Protein AF-A0A438M5L3-F1 (afdb_monomer)

Sequence (232 aa):
MSASVAAGALTRGPAGSRESVAVGAKDDVRISEYGGPDDYVGSGLSHWDGRSWKQVPTSSPYGDHDWVSRVAATGGGEVWAVIHSQGVATVTRRDGSGWATTPLPPAPGSSRARLPSFARRRLYGMAARAHDDAWLVTQGGSVRSGSCEVPDRGMVARWDGTAWTWLDLPLTESWLPAVRADRVGGVWIAANASRGQSYVLNLRDIFPVPGTTRLWALARRVDGTLLIYELA

pLDDT: mean 73.32, std 16.55, range [27.16, 94.0]

Radius of gyration: 18.97 Å; Cα contacts (8 Å, |Δi|>4): 576; chains: 1; bounding box: 50×61×46 Å

Nearest PDB structures (foldseek):
  7e7v-assembly2_B  TM=4.401E-01  e=8.607E-04  Ralstonia solanacearum
  4csd-assembly2_B  TM=4.585E-01  e=5.297E-03  Ralstonia solanacearum
  7e7v-assembly1_A  TM=3.879E-01  e=2.362E-03  Ralstonia solanacearum
  9dtr-assembly1_o  TM=4.669E-01  e=1.151E-01  Saccharomyces cerevisiae
  2frs-assembly1_A  TM=3.350E-01  e=6.209E+00  Homo sapiens

Secondary structure (DSSP, 8-state):
-------------SS--EEEEEEEETTEEEEEEEESSSTTEEEEEEEE-SS-EEE-----S--TT-EEEEEEE-TTS-EEEEEEETTEEEEEEEETTEEEEEPPPPPTT-SSSS----STT---EEEEEETTEEEEEEE--EEEETTEEEESBEEEEEE-SS-EEEE----BTEEEEEEEE-TTSSEEEEEEESSS--EEEEEEEEEEPTTSS-EEEEEEETTS-EEEEEE-

Structure (mmCIF, N/CA/C/O backbone):
data_AF-A0A438M5L3-F1
#
_entry.id   AF-A0A438M5L3-F1
#
loop_
_atom_site.group_PDB
_atom_site.id
_atom_site.type_symbol
_atom_site.label_atom_id
_atom_site.label_alt_id
_atom_site.label_comp_id
_atom_site.label_asym_id
_atom_site.label_entity_id
_atom_site.label_seq_id
_atom_site.pdbx_PDB_ins_code
_atom_site.Cartn_x
_atom_site.Cartn_y
_atom_site.Cartn_z
_atom_site.occupancy
_atom_site.B_iso_or_equiv
_atom_site.auth_seq_id
_atom_site.auth_comp_id
_atom_site.auth_asym_id
_atom_site.auth_atom_id
_atom_site.pdbx_PDB_model_num
ATOM 1 N N . MET A 1 1 ? -4.535 -43.149 -18.551 1.00 33.50 1 MET A N 1
ATOM 2 C CA . MET A 1 1 ? -3.410 -42.344 -19.069 1.00 33.50 1 MET A CA 1
ATOM 3 C C . MET A 1 1 ? -3.314 -41.091 -18.219 1.00 33.50 1 MET A C 1
ATOM 5 O O . MET A 1 1 ? -4.133 -40.197 -18.374 1.00 33.50 1 MET A O 1
ATOM 9 N N . SER A 1 2 ? -2.401 -41.084 -17.250 1.00 30.50 2 SER A N 1
ATOM 10 C CA . SER A 1 2 ? -2.194 -39.956 -16.338 1.00 30.50 2 SER A CA 1
ATOM 11 C C . SER A 1 2 ? -1.105 -39.064 -16.925 1.00 30.50 2 SER A C 1
ATOM 13 O O . SER A 1 2 ? 0.045 -39.487 -17.019 1.00 30.50 2 SER A O 1
ATOM 15 N N . ALA A 1 3 ? -1.463 -37.860 -17.369 1.00 27.86 3 ALA A N 1
ATOM 16 C CA . ALA A 1 3 ? -0.493 -36.885 -17.853 1.00 27.86 3 ALA A CA 1
ATOM 17 C C . ALA A 1 3 ? 0.171 -36.203 -16.648 1.00 27.86 3 ALA A C 1
ATOM 19 O O . ALA A 1 3 ? -0.398 -35.316 -16.017 1.00 27.86 3 ALA A O 1
ATOM 20 N N . SER A 1 4 ? 1.375 -36.661 -16.312 1.00 29.22 4 SER A N 1
ATOM 21 C CA . SER A 1 4 ? 2.315 -35.923 -15.473 1.00 29.22 4 SER A CA 1
ATOM 22 C C . SER A 1 4 ? 2.776 -34.697 -16.265 1.00 29.22 4 SER A C 1
ATOM 24 O O . SER A 1 4 ? 3.452 -34.827 -17.284 1.00 29.22 4 SER A O 1
ATOM 26 N N . VAL A 1 5 ? 2.373 -33.502 -15.831 1.00 30.50 5 VAL A N 1
ATOM 27 C CA . VAL A 1 5 ? 2.996 -32.264 -16.304 1.00 30.50 5 VAL A CA 1
ATOM 28 C C . VAL A 1 5 ? 4.349 -32.187 -15.615 1.00 30.50 5 VAL A C 1
ATOM 30 O O . VAL A 1 5 ? 4.427 -31.987 -14.402 1.00 30.50 5 VAL A O 1
ATOM 33 N N . ALA A 1 6 ? 5.413 -32.398 -16.386 1.00 28.06 6 ALA A N 1
ATOM 34 C CA . ALA A 1 6 ? 6.767 -32.143 -15.937 1.00 28.06 6 ALA A CA 1
ATOM 35 C C . ALA A 1 6 ? 6.858 -30.669 -15.528 1.00 28.06 6 ALA A C 1
ATOM 37 O O . ALA A 1 6 ? 6.779 -29.770 -16.367 1.00 28.06 6 ALA A O 1
ATOM 38 N N . ALA A 1 7 ? 6.992 -30.423 -14.225 1.00 31.75 7 ALA A N 1
ATOM 39 C CA . ALA A 1 7 ? 7.455 -29.147 -13.721 1.00 31.75 7 ALA A CA 1
ATOM 40 C C . ALA A 1 7 ? 8.853 -28.938 -14.311 1.00 31.75 7 ALA A C 1
ATOM 42 O O . ALA A 1 7 ? 9.818 -29.554 -13.860 1.00 31.75 7 ALA A O 1
ATOM 43 N N . GLY A 1 8 ? 8.945 -28.133 -15.374 1.00 28.16 8 GLY A N 1
ATOM 44 C CA . GLY A 1 8 ? 10.222 -27.652 -15.878 1.00 28.16 8 GLY A CA 1
ATOM 45 C C . GLY A 1 8 ? 10.974 -27.083 -14.688 1.00 28.16 8 GLY A C 1
ATOM 46 O O . GLY A 1 8 ? 10.450 -26.210 -13.993 1.00 28.16 8 GLY A O 1
ATOM 47 N N . ALA A 1 9 ? 12.130 -27.675 -14.390 1.00 27.16 9 ALA A N 1
ATOM 48 C CA . ALA A 1 9 ? 12.919 -27.328 -13.229 1.00 27.16 9 ALA A CA 1
ATOM 49 C C . ALA A 1 9 ? 13.109 -25.811 -13.215 1.00 27.16 9 ALA A C 1
ATOM 51 O O . ALA A 1 9 ? 13.767 -25.249 -14.089 1.00 27.16 9 ALA A O 1
ATOM 52 N N . LEU A 1 10 ? 12.514 -25.153 -12.218 1.00 37.59 10 LEU A N 1
ATOM 53 C CA . LEU A 1 10 ? 12.970 -23.843 -11.797 1.00 37.59 10 LEU A CA 1
ATOM 54 C C . LEU A 1 10 ? 14.433 -24.067 -11.427 1.00 37.59 10 LEU A C 1
ATOM 56 O O . LEU A 1 10 ? 14.720 -24.652 -10.380 1.00 37.59 10 LEU A O 1
ATOM 60 N N . THR A 1 11 ? 15.361 -23.680 -12.302 1.00 32.88 11 THR A N 1
ATOM 61 C CA . THR A 1 11 ? 16.746 -23.488 -11.891 1.00 32.88 11 THR A CA 1
ATOM 62 C C . THR A 1 11 ? 16.657 -22.574 -10.690 1.00 32.88 11 THR A C 1
ATOM 64 O O . THR A 1 11 ? 16.163 -21.453 -10.810 1.00 32.88 11 THR A O 1
ATOM 67 N N . ARG A 1 12 ? 16.997 -23.121 -9.521 1.00 35.72 12 ARG A N 1
ATOM 68 C CA . ARG A 1 12 ? 16.999 -22.426 -8.242 1.00 35.72 12 ARG A CA 1
ATOM 69 C C . ARG A 1 12 ? 17.749 -21.121 -8.479 1.00 35.72 12 ARG A C 1
ATOM 71 O O . ARG A 1 12 ? 18.970 -21.144 -8.603 1.00 35.72 12 ARG A O 1
ATOM 78 N N . GLY A 1 13 ? 17.013 -20.017 -8.627 1.00 39.41 13 GLY A N 1
ATOM 79 C CA . GLY A 1 13 ? 17.624 -18.698 -8.634 1.00 39.41 13 GLY A CA 1
ATOM 80 C C . GLY A 1 13 ? 18.485 -18.604 -7.374 1.00 39.41 13 GLY A C 1
ATOM 81 O O . GLY A 1 13 ? 18.117 -19.228 -6.363 1.00 39.41 13 GLY A O 1
ATOM 82 N N . PRO A 1 14 ? 19.648 -17.931 -7.424 1.00 39.47 14 PRO A N 1
ATOM 83 C CA . PRO A 1 14 ? 20.473 -17.752 -6.234 1.00 39.47 14 PRO A CA 1
ATOM 84 C C . PRO A 1 14 ? 19.568 -17.289 -5.093 1.00 39.47 14 PRO A C 1
ATOM 86 O O . PRO A 1 14 ? 18.648 -16.511 -5.331 1.00 39.47 14 PRO A O 1
ATOM 89 N N . ALA A 1 15 ? 19.753 -17.865 -3.902 1.00 38.28 15 ALA A N 1
ATOM 90 C CA . ALA A 1 15 ? 18.873 -17.675 -2.755 1.00 38.28 15 ALA A CA 1
ATOM 91 C C . ALA A 1 15 ? 18.668 -16.177 -2.471 1.00 38.28 15 ALA A C 1
ATOM 93 O O . ALA A 1 15 ? 19.490 -15.546 -1.822 1.00 38.28 15 ALA A O 1
ATOM 94 N N . GLY A 1 16 ? 17.580 -15.631 -3.005 1.00 45.12 16 GLY A N 1
ATOM 95 C CA . GLY A 1 16 ? 17.176 -14.241 -2.891 1.00 45.12 16 GLY A CA 1
ATOM 96 C C . GLY A 1 16 ? 15.809 -14.192 -2.232 1.00 45.12 16 GLY A C 1
ATOM 97 O O . GLY A 1 16 ? 14.927 -15.005 -2.540 1.00 45.12 16 GLY A O 1
ATOM 98 N N . SER A 1 17 ? 15.638 -13.300 -1.263 1.00 51.97 17 SER A N 1
ATOM 99 C CA . SER A 1 17 ? 14.362 -13.103 -0.586 1.00 51.97 17 SER A CA 1
ATOM 100 C C . SER A 1 17 ? 13.293 -12.698 -1.603 1.00 51.97 17 SER A C 1
ATOM 102 O O . SER A 1 17 ? 13.412 -11.694 -2.300 1.00 51.97 17 SER A O 1
ATOM 104 N N . ARG A 1 18 ? 12.224 -13.492 -1.690 1.00 54.72 18 ARG A N 1
ATOM 105 C CA . ARG A 1 18 ? 10.974 -13.072 -2.331 1.00 54.72 18 ARG A CA 1
ATOM 106 C C . ARG A 1 18 ? 10.230 -12.193 -1.341 1.00 54.72 18 ARG A C 1
ATOM 108 O O . ARG A 1 18 ? 9.921 -12.655 -0.244 1.00 54.72 18 ARG A O 1
ATOM 115 N N . GLU A 1 19 ? 9.956 -10.950 -1.709 1.00 68.25 19 GLU A N 1
ATOM 116 C CA . GLU A 1 19 ? 9.479 -9.964 -0.733 1.00 68.25 19 GLU A CA 1
ATOM 117 C C . GLU A 1 19 ? 7.975 -9.720 -0.790 1.00 68.25 19 GLU A C 1
ATOM 119 O O . GLU A 1 19 ? 7.354 -9.380 0.221 1.00 68.25 19 GLU A O 1
ATOM 124 N N . SER A 1 20 ? 7.365 -9.900 -1.961 1.00 78.44 20 SER A N 1
ATOM 125 C CA . SER A 1 20 ? 5.943 -9.646 -2.141 1.00 78.44 20 SER A CA 1
ATOM 126 C C . SER A 1 20 ? 5.357 -10.442 -3.303 1.00 78.44 20 SER A C 1
ATOM 128 O O . SER A 1 20 ? 6.034 -10.730 -4.288 1.00 78.44 20 SER A O 1
ATOM 130 N N . VAL A 1 21 ? 4.077 -10.792 -3.174 1.00 84.62 21 VAL A N 1
ATOM 131 C CA . VAL A 1 21 ? 3.277 -11.467 -4.199 1.00 84.62 21 VAL A CA 1
ATOM 132 C C . VAL A 1 21 ? 1.953 -10.731 -4.374 1.00 84.62 21 VAL A C 1
ATOM 134 O O . VAL A 1 21 ? 1.309 -10.366 -3.387 1.00 84.62 21 VAL A O 1
ATOM 137 N N . ALA A 1 22 ? 1.534 -10.552 -5.622 1.00 85.06 22 ALA A N 1
ATOM 138 C CA . ALA A 1 22 ? 0.227 -10.024 -5.986 1.00 85.06 22 ALA A CA 1
ATOM 139 C C . ALA A 1 22 ? -0.459 -10.944 -6.992 1.00 85.06 22 ALA A C 1
ATOM 141 O O . ALA A 1 22 ? 0.182 -11.480 -7.888 1.00 85.06 22 ALA A O 1
ATOM 142 N N . VAL A 1 23 ? -1.771 -11.105 -6.852 1.00 82.81 23 VAL A N 1
ATOM 143 C CA . VAL A 1 23 ? -2.600 -11.892 -7.769 1.00 82.81 23 VAL A CA 1
ATOM 144 C C . VAL A 1 23 ? -3.646 -10.948 -8.341 1.00 82.81 23 VAL A C 1
ATOM 146 O O . VAL A 1 23 ? -4.506 -10.483 -7.596 1.00 82.81 23 VAL A O 1
ATOM 149 N N . GLY A 1 24 ? -3.543 -10.639 -9.632 1.00 77.06 24 GLY A N 1
ATOM 150 C CA . GLY A 1 24 ? -4.516 -9.805 -10.340 1.00 77.06 24 GLY A CA 1
ATOM 151 C C . GLY A 1 24 ? -5.650 -10.642 -10.928 1.00 77.06 24 GLY A C 1
ATOM 152 O O . GLY A 1 24 ? -6.823 -10.289 -10.818 1.00 77.06 24 GLY A O 1
ATOM 153 N N . ALA A 1 25 ? -5.308 -11.798 -11.495 1.00 78.12 25 ALA A N 1
ATOM 154 C CA . ALA A 1 25 ? -6.249 -12.736 -12.095 1.00 78.12 25 ALA A CA 1
ATOM 155 C C . ALA A 1 25 ? -5.751 -14.180 -11.941 1.00 78.12 25 ALA A C 1
ATOM 157 O O . ALA A 1 25 ? -4.630 -14.424 -11.497 1.00 78.12 25 ALA A O 1
ATOM 158 N N . LYS A 1 26 ? -6.585 -15.153 -12.338 1.00 71.81 26 LYS A N 1
ATOM 159 C CA . LYS A 1 26 ? -6.240 -16.589 -12.334 1.00 71.81 26 LYS A CA 1
ATOM 160 C C . LYS A 1 26 ? -4.892 -16.871 -13.016 1.00 71.81 26 LYS A C 1
ATOM 162 O O . LYS A 1 26 ? -4.148 -17.727 -12.548 1.00 71.81 26 LYS A O 1
ATOM 167 N N . ASP A 1 27 ? -4.607 -16.117 -14.071 1.00 77.56 27 ASP A N 1
ATOM 168 C CA . ASP A 1 27 ? -3.432 -16.250 -14.929 1.00 77.56 27 ASP A CA 1
ATOM 169 C C . ASP A 1 27 ? -2.598 -14.954 -14.950 1.00 77.56 27 ASP A C 1
ATOM 171 O O . ASP A 1 27 ? -1.914 -14.685 -15.929 1.00 77.56 27 ASP A O 1
ATOM 175 N N . ASP A 1 28 ? -2.690 -14.139 -13.888 1.00 77.69 28 ASP A N 1
ATOM 176 C CA . ASP A 1 28 ? -1.817 -12.977 -13.665 1.00 77.69 28 ASP A CA 1
ATOM 177 C C . ASP A 1 28 ? -1.376 -12.941 -12.195 1.00 77.69 28 ASP A C 1
ATOM 179 O O . ASP A 1 28 ? -2.106 -12.483 -11.306 1.00 77.69 28 ASP A O 1
ATOM 183 N N . VAL A 1 29 ? -0.169 -13.458 -11.945 1.00 78.81 29 VAL A N 1
ATOM 184 C CA . VAL A 1 29 ? 0.507 -13.394 -10.639 1.00 78.81 29 VAL A CA 1
ATOM 185 C C . VAL A 1 29 ? 1.825 -12.653 -10.783 1.00 78.81 29 VAL A C 1
ATOM 187 O O . VAL A 1 29 ? 2.615 -12.970 -11.667 1.00 78.81 29 VAL A O 1
ATOM 190 N N . ARG A 1 30 ? 2.096 -11.709 -9.882 1.00 80.62 30 ARG A N 1
ATOM 191 C CA . ARG A 1 30 ? 3.331 -10.924 -9.819 1.00 80.62 30 ARG A CA 1
ATOM 192 C C . ARG A 1 30 ? 4.123 -11.253 -8.565 1.00 80.62 30 ARG A C 1
ATOM 194 O O . ARG A 1 30 ? 3.534 -11.365 -7.491 1.00 80.62 30 ARG A O 1
ATOM 201 N N . ILE A 1 31 ? 5.443 -11.350 -8.686 1.00 75.81 31 ILE A N 1
ATOM 202 C CA . ILE A 1 31 ? 6.356 -11.492 -7.544 1.00 75.81 31 ILE A CA 1
ATOM 203 C C . ILE A 1 31 ? 7.509 -10.503 -7.661 1.00 75.81 31 ILE A C 1
ATOM 205 O O . ILE A 1 31 ? 8.075 -10.358 -8.746 1.00 75.81 31 ILE A O 1
ATOM 209 N N . SER A 1 32 ? 7.846 -9.838 -6.555 1.00 72.69 32 SER A N 1
ATOM 210 C CA . SER A 1 32 ? 9.103 -9.098 -6.453 1.00 72.69 32 SER A CA 1
ATOM 211 C C . SER A 1 32 ? 10.218 -10.010 -5.954 1.00 72.69 32 SER A C 1
ATOM 213 O O . SER A 1 32 ? 10.032 -10.826 -5.042 1.00 72.69 32 SER A O 1
ATOM 215 N N . GLU A 1 33 ? 11.378 -9.879 -6.582 1.00 67.31 33 GLU A N 1
ATOM 216 C CA . GLU A 1 33 ? 12.552 -10.704 -6.328 1.00 67.31 33 GLU A CA 1
ATOM 217 C C . GLU A 1 33 ? 13.724 -9.791 -5.956 1.00 67.31 33 GLU A C 1
ATOM 219 O O . GLU A 1 33 ? 13.969 -8.791 -6.635 1.00 67.31 33 GLU A O 1
ATOM 224 N N . TYR A 1 34 ? 14.424 -10.114 -4.868 1.00 60.06 34 TYR A N 1
ATOM 225 C CA . TYR A 1 34 ? 15.697 -9.493 -4.503 1.00 60.06 34 TYR A CA 1
ATOM 226 C C . TYR A 1 34 ? 16.846 -10.385 -4.985 1.00 60.06 34 TYR A C 1
ATOM 228 O O . TYR A 1 34 ? 16.817 -11.598 -4.756 1.00 60.06 34 TYR A O 1
ATOM 236 N N . GLY A 1 35 ? 17.824 -9.821 -5.693 1.00 47.91 35 GLY A N 1
ATOM 237 C CA . GLY A 1 35 ? 18.922 -10.584 -6.276 1.00 47.91 35 GLY A CA 1
ATOM 238 C C . GLY A 1 35 ? 20.112 -10.742 -5.322 1.00 47.91 35 GLY A C 1
ATOM 239 O O . GLY A 1 35 ? 20.691 -9.758 -4.889 1.00 47.91 35 GLY A O 1
ATOM 240 N N . GLY A 1 36 ? 20.533 -11.988 -5.084 1.00 47.75 36 GLY A N 1
ATOM 241 C CA . GLY A 1 36 ? 21.898 -12.339 -4.662 1.00 47.75 36 GLY A CA 1
ATOM 242 C C . GLY A 1 36 ? 22.290 -12.126 -3.183 1.00 47.75 36 GLY A C 1
ATOM 243 O O . GLY A 1 36 ? 21.590 -11.455 -2.434 1.00 47.75 36 GLY A O 1
ATOM 244 N N . PRO A 1 37 ? 23.407 -12.748 -2.743 1.00 43.84 37 PRO A N 1
ATOM 245 C CA . PRO A 1 37 ? 23.943 -12.636 -1.379 1.00 43.84 37 PRO A CA 1
ATOM 246 C C . PRO A 1 37 ? 24.639 -11.297 -1.079 1.00 43.84 37 PRO A C 1
ATOM 248 O O . PRO A 1 37 ? 24.911 -11.019 0.087 1.00 43.84 37 PRO A O 1
ATOM 251 N N . ASP A 1 38 ? 24.896 -10.483 -2.104 1.00 46.59 38 ASP A N 1
ATOM 252 C CA . ASP A 1 38 ? 25.491 -9.155 -1.985 1.00 46.59 38 ASP A CA 1
ATOM 253 C C . ASP A 1 38 ? 24.433 -8.116 -2.380 1.00 46.59 38 ASP A C 1
ATOM 255 O O . ASP A 1 38 ? 23.793 -8.275 -3.419 1.00 46.59 38 ASP A O 1
ATOM 259 N N . ASP A 1 39 ? 24.271 -7.058 -1.574 1.00 49.34 39 ASP A N 1
ATOM 260 C CA . ASP A 1 39 ? 23.219 -6.018 -1.639 1.00 49.34 39 ASP A CA 1
ATOM 261 C C . ASP A 1 39 ? 23.114 -5.234 -2.993 1.00 49.34 39 ASP A C 1
ATOM 263 O O . ASP A 1 39 ? 22.415 -4.222 -3.072 1.00 49.34 39 ASP A O 1
ATOM 267 N N . TYR A 1 40 ? 23.820 -5.657 -4.051 1.00 42.38 40 TYR A N 1
ATOM 268 C CA . TYR A 1 40 ? 24.097 -4.928 -5.299 1.00 42.38 40 TYR A CA 1
ATOM 269 C C . TYR A 1 40 ? 23.406 -5.473 -6.560 1.00 42.38 40 TYR A C 1
ATOM 271 O O . TYR A 1 40 ? 23.614 -4.923 -7.642 1.00 42.38 40 TYR A O 1
ATOM 279 N N . VAL A 1 41 ? 22.622 -6.553 -6.480 1.00 47.31 41 VAL A N 1
ATOM 280 C CA . VAL A 1 41 ? 21.894 -7.063 -7.655 1.00 47.31 41 VAL A CA 1
ATOM 281 C C . VAL A 1 41 ? 20.462 -6.531 -7.626 1.00 47.31 41 VAL A C 1
ATOM 283 O O . VAL A 1 41 ? 19.682 -6.856 -6.730 1.00 47.31 41 VAL A O 1
ATOM 286 N N . GLY A 1 42 ? 20.129 -5.699 -8.618 1.00 53.75 42 GLY A N 1
ATOM 287 C CA . GLY A 1 42 ? 18.830 -5.037 -8.747 1.00 53.75 42 GLY A CA 1
ATOM 288 C C . GLY A 1 42 ? 17.625 -5.978 -8.608 1.00 53.75 42 GLY A C 1
ATOM 289 O O . GLY A 1 42 ? 17.674 -7.162 -8.951 1.00 53.75 42 GLY A O 1
ATOM 290 N N . SER A 1 43 ? 16.521 -5.439 -8.090 1.00 64.00 43 SER A N 1
ATOM 291 C CA . SER A 1 43 ? 15.278 -6.188 -7.892 1.00 64.00 43 SER A CA 1
ATOM 292 C C . SER A 1 43 ? 14.509 -6.397 -9.199 1.00 64.00 43 SER A C 1
ATOM 294 O O . SER A 1 43 ? 14.376 -5.484 -10.015 1.00 64.00 43 SER A O 1
ATOM 296 N N . GLY A 1 44 ? 13.969 -7.604 -9.383 1.00 66.56 44 GLY A N 1
ATOM 297 C CA . GLY A 1 44 ? 13.162 -7.988 -10.543 1.00 66.56 44 GLY A CA 1
ATOM 298 C C . GLY A 1 44 ? 11.671 -8.102 -10.223 1.00 66.56 44 GLY A C 1
ATOM 299 O O . GLY A 1 44 ? 11.276 -8.328 -9.076 1.00 66.56 44 GLY A O 1
ATOM 300 N N . LEU A 1 45 ? 10.834 -7.981 -11.258 1.00 73.94 45 LEU A N 1
ATOM 301 C CA . LEU A 1 45 ? 9.410 -8.306 -11.195 1.00 73.94 45 LEU A CA 1
ATOM 302 C C . LEU A 1 45 ? 9.105 -9.424 -12.192 1.00 73.94 45 LEU A C 1
ATOM 304 O O . LEU A 1 45 ? 9.222 -9.233 -13.401 1.00 73.94 45 LEU A O 1
ATOM 308 N N . SER A 1 46 ? 8.632 -10.559 -11.691 1.00 75.75 46 SER A N 1
ATOM 309 C CA . SER A 1 46 ? 8.228 -11.700 -12.518 1.00 75.75 46 SER A CA 1
ATOM 310 C C . SER A 1 46 ? 6.703 -11.811 -12.588 1.00 75.75 46 SER A C 1
ATOM 312 O O . SER A 1 46 ? 6.010 -11.522 -11.613 1.00 75.75 46 SER A O 1
ATOM 314 N N . HIS A 1 47 ? 6.176 -12.226 -13.742 1.00 81.69 47 HIS A N 1
ATOM 315 C CA . HIS A 1 47 ? 4.750 -12.394 -14.033 1.00 81.69 47 HIS A CA 1
ATOM 316 C C . HIS A 1 47 ? 4.448 -13.815 -14.518 1.00 81.69 47 HIS A C 1
ATOM 318 O O . HIS A 1 47 ? 5.073 -14.288 -15.462 1.00 81.69 47 HIS A O 1
ATOM 324 N N . TRP A 1 48 ? 3.483 -14.488 -13.899 1.00 82.50 48 TRP A N 1
ATOM 325 C CA . TRP A 1 48 ? 2.922 -15.747 -14.383 1.00 82.50 48 TRP A CA 1
ATOM 326 C C . TRP A 1 48 ? 1.734 -15.481 -15.301 1.00 82.50 48 TRP A C 1
ATOM 328 O O . TRP A 1 48 ? 0.756 -14.911 -14.832 1.00 82.50 48 TRP A O 1
ATOM 338 N N . ASP A 1 49 ? 1.797 -15.952 -16.548 1.00 80.12 49 ASP A N 1
ATOM 339 C CA . ASP A 1 49 ? 0.770 -15.715 -17.577 1.00 80.12 49 ASP A CA 1
ATOM 340 C C . ASP A 1 49 ? -0.237 -16.871 -17.765 1.00 80.12 49 ASP A C 1
ATOM 342 O O . ASP A 1 49 ? -0.873 -17.001 -18.815 1.00 80.12 49 ASP A O 1
ATOM 346 N N . GLY A 1 50 ? -0.319 -17.778 -16.788 1.00 81.88 50 GLY A N 1
ATOM 347 C CA . GLY A 1 50 ? -1.104 -19.014 -16.882 1.00 81.88 50 GLY A CA 1
ATOM 348 C C . GLY A 1 50 ? -0.323 -20.213 -17.426 1.00 81.88 50 GLY A C 1
ATOM 349 O O . GLY A 1 50 ? -0.764 -21.351 -17.254 1.00 81.88 50 GLY A O 1
ATOM 350 N N . ARG A 1 51 ? 0.839 -19.996 -18.061 1.00 85.88 51 ARG A N 1
ATOM 351 C CA . ARG A 1 51 ? 1.660 -21.066 -18.656 1.00 85.88 51 ARG A CA 1
ATOM 352 C C . ARG A 1 51 ? 3.116 -21.034 -18.219 1.00 85.88 51 ARG A C 1
ATOM 354 O O . ARG A 1 51 ? 3.694 -22.095 -17.987 1.00 85.88 51 ARG A O 1
ATOM 361 N N . SER A 1 52 ? 3.722 -19.855 -18.141 1.00 82.00 52 SER A N 1
ATOM 362 C CA . SER A 1 52 ? 5.113 -19.698 -17.729 1.00 82.00 52 SER A CA 1
ATOM 363 C C . SER A 1 52 ? 5.352 -18.390 -16.980 1.00 82.00 52 SER A C 1
ATOM 365 O O . SER A 1 52 ? 4.612 -17.413 -17.103 1.00 82.00 52 SER A O 1
ATOM 367 N N . TRP A 1 53 ? 6.414 -18.378 -16.174 1.00 81.00 53 TRP A N 1
ATOM 368 C CA . TRP A 1 53 ? 6.930 -17.147 -15.591 1.00 81.00 53 TRP A CA 1
ATOM 369 C C . TRP A 1 53 ? 7.685 -16.357 -16.659 1.00 81.00 53 TRP A C 1
ATOM 371 O O . TRP A 1 53 ? 8.542 -16.895 -17.360 1.00 81.00 53 TRP A O 1
ATOM 381 N N . LYS A 1 54 ? 7.377 -15.070 -16.757 1.00 78.12 54 LYS A N 1
ATOM 382 C CA . LYS A 1 54 ? 8.015 -14.101 -17.638 1.00 78.12 54 LYS A CA 1
ATOM 383 C C . LYS A 1 54 ? 8.559 -12.965 -16.793 1.00 78.12 54 LYS A C 1
ATOM 385 O O . LYS A 1 54 ? 7.840 -12.417 -15.961 1.00 78.12 54 LYS A O 1
ATOM 390 N N . GLN A 1 55 ? 9.806 -12.584 -17.035 1.00 74.56 55 GLN A N 1
ATOM 391 C CA . GLN A 1 55 ? 10.324 -11.330 -16.501 1.00 74.56 55 GLN A CA 1
ATOM 392 C C . GLN A 1 55 ? 9.482 -10.191 -17.078 1.00 74.56 55 GLN A C 1
ATOM 394 O O . GLN A 1 55 ? 9.286 -10.111 -18.294 1.00 74.56 55 GLN A O 1
ATOM 399 N N . VAL A 1 56 ? 8.930 -9.343 -16.215 1.00 69.81 56 VAL A N 1
ATOM 400 C CA . VAL A 1 56 ? 8.289 -8.108 -16.658 1.00 69.81 56 VAL A CA 1
ATOM 401 C C . VAL A 1 56 ? 9.427 -7.210 -17.110 1.00 69.81 56 VAL A C 1
ATOM 403 O O . VAL A 1 56 ? 10.292 -6.943 -16.280 1.00 69.81 56 VAL A O 1
ATOM 406 N N . PRO A 1 57 ? 9.459 -6.750 -18.378 1.00 62.25 57 PRO A N 1
ATOM 407 C CA . PRO A 1 57 ? 10.505 -5.856 -18.836 1.00 62.25 57 PRO A CA 1
ATOM 408 C C . PRO A 1 57 ? 10.548 -4.642 -17.920 1.00 62.25 57 PRO A C 1
ATOM 410 O O . PRO A 1 57 ? 9.682 -3.762 -17.948 1.00 62.25 57 PRO A O 1
ATOM 413 N N . THR A 1 58 ? 11.553 -4.642 -17.063 1.00 53.53 58 THR A N 1
ATOM 414 C CA . THR A 1 58 ? 11.946 -3.528 -16.240 1.00 53.53 58 THR A CA 1
ATOM 415 C C . THR A 1 58 ? 12.774 -2.632 -17.150 1.00 53.53 58 THR A C 1
ATOM 417 O O . THR A 1 58 ? 13.953 -2.403 -16.920 1.00 53.53 58 THR A O 1
ATOM 420 N N . SER A 1 59 ? 12.129 -1.991 -18.136 1.00 49.94 59 SER A N 1
ATOM 421 C CA . SER A 1 59 ? 12.477 -0.596 -18.456 1.00 49.94 59 SER A CA 1
ATOM 422 C C . SER A 1 59 ? 12.047 0.254 -17.255 1.00 49.94 59 SER A C 1
ATOM 424 O O . SER A 1 59 ? 11.124 1.064 -17.290 1.00 49.94 59 SER A O 1
ATOM 426 N N . SER A 1 60 ? 12.607 -0.126 -16.124 1.00 46.09 60 SER A N 1
ATOM 427 C CA . SER A 1 60 ? 12.398 0.395 -14.812 1.00 46.09 60 SER A CA 1
ATOM 428 C C . SER A 1 60 ? 13.308 1.611 -14.789 1.00 46.09 60 SER A C 1
ATOM 430 O O . SER A 1 60 ? 14.479 1.473 -15.143 1.00 46.09 60 SER A O 1
ATOM 432 N N . PRO A 1 61 ? 12.816 2.802 -14.440 1.00 49.03 61 PRO A N 1
ATOM 433 C CA . PRO A 1 61 ? 13.644 4.004 -14.297 1.00 49.03 61 PRO A CA 1
ATOM 434 C C . PRO A 1 61 ? 14.805 3.887 -13.283 1.00 49.03 61 PRO A C 1
ATOM 436 O O . PRO A 1 61 ? 15.420 4.889 -12.935 1.00 49.03 61 PRO A O 1
ATOM 439 N N . TYR A 1 62 ? 15.062 2.697 -12.753 1.00 56.06 62 TYR A N 1
ATOM 440 C CA . TYR A 1 62 ? 15.588 2.450 -11.426 1.00 56.06 62 TYR A CA 1
ATOM 441 C C . TYR A 1 62 ? 16.746 1.455 -11.576 1.00 56.06 62 TYR A C 1
ATOM 443 O O . TYR A 1 62 ? 16.518 0.287 -11.895 1.00 56.06 62 TYR A O 1
ATOM 451 N N . GLY A 1 63 ? 17.976 1.974 -11.504 1.00 54.09 63 GLY A N 1
ATOM 452 C CA . GLY A 1 63 ? 19.225 1.257 -11.790 1.00 54.09 63 GLY A CA 1
ATOM 453 C C . GLY A 1 63 ? 19.615 0.227 -10.722 1.00 54.09 63 GLY A C 1
ATOM 454 O O . GLY A 1 63 ? 18.800 -0.180 -9.902 1.00 54.09 63 GLY A O 1
ATOM 455 N N . ASP A 1 64 ? 20.891 -0.165 -10.704 1.00 54.91 64 ASP A N 1
ATOM 456 C CA . ASP A 1 64 ? 21.415 -1.338 -9.972 1.00 54.91 64 ASP A CA 1
ATOM 457 C C . ASP A 1 64 ? 21.200 -1.355 -8.439 1.00 54.91 64 ASP A C 1
ATOM 459 O O . ASP A 1 64 ? 21.414 -2.384 -7.807 1.00 54.91 64 ASP A O 1
ATOM 463 N N . HIS A 1 65 ? 20.756 -0.252 -7.824 1.00 58.94 65 HIS A N 1
ATOM 464 C CA . HIS A 1 65 ? 20.599 -0.113 -6.365 1.00 58.94 65 HIS A CA 1
ATOM 465 C C . HIS A 1 65 ? 19.141 -0.031 -5.890 1.00 58.94 65 HIS A C 1
ATOM 467 O O . HIS A 1 65 ? 18.885 0.254 -4.714 1.00 58.94 65 HIS A O 1
ATOM 473 N N . ASP A 1 66 ? 18.186 -0.265 -6.789 1.00 69.94 66 ASP A N 1
ATOM 474 C CA . ASP A 1 66 ? 16.775 -0.054 -6.507 1.00 69.94 66 ASP A CA 1
ATOM 475 C C . ASP A 1 66 ? 16.052 -1.386 -6.249 1.00 69.94 66 ASP A C 1
ATOM 477 O O . ASP A 1 66 ? 16.332 -2.406 -6.891 1.00 69.94 66 ASP A O 1
ATOM 481 N N . TRP A 1 67 ? 15.118 -1.400 -5.287 1.00 73.12 67 TRP A N 1
ATOM 482 C CA . TRP A 1 67 ? 14.400 -2.625 -4.910 1.00 73.12 67 TRP A CA 1
ATOM 483 C C . TRP A 1 67 ? 12.890 -2.470 -4.737 1.00 73.12 67 TRP A C 1
ATOM 485 O O . TRP A 1 67 ? 12.398 -1.436 -4.278 1.00 73.12 67 TRP A O 1
ATOM 495 N N . VAL A 1 68 ? 12.144 -3.516 -5.118 1.00 77.62 68 VAL A N 1
ATOM 496 C CA . VAL A 1 68 ? 10.677 -3.550 -5.076 1.00 77.62 68 VAL A CA 1
ATOM 497 C C . VAL A 1 68 ? 10.203 -4.227 -3.795 1.00 77.62 68 VAL A C 1
ATOM 499 O O . VAL A 1 68 ? 10.180 -5.455 -3.692 1.00 77.62 68 VAL A O 1
ATOM 502 N N . SER A 1 69 ? 9.743 -3.423 -2.839 1.00 79.50 69 SER A N 1
ATOM 503 C CA . SER A 1 69 ? 9.352 -3.927 -1.522 1.00 79.50 69 SER A CA 1
ATOM 504 C C . SER A 1 69 ? 7.945 -4.508 -1.502 1.00 79.50 69 SER A C 1
ATOM 506 O O . SER A 1 69 ? 7.673 -5.461 -0.771 1.00 79.50 69 SER A O 1
ATOM 508 N N . ARG A 1 70 ? 7.016 -3.961 -2.292 1.00 86.38 70 ARG A N 1
ATOM 509 C CA . ARG A 1 70 ? 5.621 -4.421 -2.355 1.00 86.38 70 ARG A CA 1
ATOM 510 C C . ARG A 1 70 ? 5.057 -4.327 -3.750 1.00 86.38 70 ARG A C 1
ATOM 512 O O . ARG A 1 70 ? 5.399 -3.405 -4.480 1.00 86.38 70 ARG A O 1
ATOM 519 N N . VAL A 1 71 ? 4.141 -5.242 -4.058 1.00 88.44 71 VAL A N 1
ATOM 520 C CA . VAL A 1 71 ? 3.373 -5.239 -5.301 1.00 88.44 71 VAL A CA 1
ATOM 521 C C . VAL A 1 71 ? 1.882 -5.440 -5.042 1.00 88.44 71 VAL A C 1
ATOM 523 O O . VAL A 1 71 ? 1.488 -6.138 -4.108 1.00 88.44 71 VAL A O 1
ATOM 526 N N . ALA A 1 72 ? 1.053 -4.847 -5.895 1.00 91.81 72 ALA A N 1
ATOM 527 C CA . ALA A 1 72 ? -0.366 -5.151 -6.039 1.00 91.81 72 ALA A CA 1
ATOM 528 C C . ALA A 1 72 ? -0.717 -5.194 -7.530 1.00 91.81 72 ALA A C 1
ATOM 530 O O . ALA A 1 72 ? -0.087 -4.514 -8.333 1.00 91.81 72 ALA A O 1
ATOM 531 N N . ALA A 1 73 ? -1.699 -6.000 -7.915 1.00 89.88 73 ALA A N 1
ATOM 532 C CA . ALA A 1 73 ? -2.108 -6.148 -9.306 1.00 89.88 73 ALA A CA 1
ATOM 533 C C . ALA A 1 73 ? -3.631 -6.130 -9.393 1.00 89.88 73 ALA A C 1
ATOM 535 O O . ALA A 1 73 ? -4.307 -6.661 -8.514 1.00 89.88 73 ALA A O 1
ATOM 536 N N . THR A 1 74 ? -4.153 -5.518 -10.448 1.00 90.25 74 THR A N 1
ATOM 537 C CA . THR A 1 74 ? -5.583 -5.546 -10.770 1.00 90.25 74 THR A CA 1
ATOM 538 C C . THR A 1 74 ? -5.880 -6.693 -11.737 1.00 90.25 74 THR A C 1
ATOM 540 O O . THR A 1 74 ? -4.988 -7.180 -12.432 1.00 90.25 74 THR A O 1
ATOM 543 N N . GLY A 1 75 ? -7.151 -7.082 -11.863 1.00 83.88 75 GLY A N 1
ATOM 544 C CA . GLY A 1 75 ? -7.571 -8.040 -12.895 1.00 83.88 75 GLY A CA 1
ATOM 545 C C . GLY A 1 75 ? -7.413 -7.533 -14.334 1.00 83.88 75 GLY A C 1
ATOM 546 O O . GLY A 1 75 ? -7.441 -8.336 -15.260 1.00 83.88 75 GLY A O 1
ATOM 547 N N . GLY A 1 76 ? -7.224 -6.222 -14.527 1.00 83.31 76 GLY A N 1
ATOM 548 C CA . GLY A 1 76 ? -6.983 -5.599 -15.832 1.00 83.31 76 GLY A CA 1
ATOM 549 C C . GLY A 1 76 ? -5.513 -5.588 -16.268 1.00 83.31 76 GLY A C 1
ATOM 550 O O . GLY A 1 76 ? -5.195 -4.975 -17.282 1.00 83.31 76 GLY A O 1
ATOM 551 N N . GLY A 1 77 ? -4.610 -6.220 -15.509 1.00 82.25 77 GLY A N 1
ATOM 552 C CA . GLY A 1 77 ? -3.178 -6.301 -15.828 1.00 82.25 77 GLY A CA 1
ATOM 553 C C . GLY A 1 77 ? -2.347 -5.088 -15.394 1.00 82.25 77 GLY A C 1
ATOM 554 O O . GLY A 1 77 ? -1.131 -5.064 -15.607 1.00 82.25 77 GLY A O 1
ATOM 555 N N . GLU A 1 78 ? -2.980 -4.095 -14.766 1.00 88.88 78 GLU A N 1
ATOM 556 C CA . GLU A 1 78 ? -2.285 -2.985 -14.118 1.00 88.88 78 GLU A CA 1
ATOM 557 C C . GLU A 1 78 ? -1.581 -3.450 -12.844 1.00 88.88 78 GLU A C 1
ATOM 559 O O . GLU A 1 78 ? -2.156 -4.194 -12.043 1.00 88.88 78 GLU A O 1
ATOM 564 N N . VAL A 1 79 ? -0.354 -2.967 -12.643 1.00 89.06 79 VAL A N 1
ATOM 565 C CA . VAL A 1 79 ? 0.486 -3.315 -11.494 1.00 89.06 79 VAL A CA 1
ATOM 566 C C . VAL A 1 79 ? 0.895 -2.061 -10.736 1.00 89.06 79 VAL A C 1
ATOM 568 O O . VAL A 1 79 ? 1.297 -1.066 -11.327 1.00 89.06 79 VAL A O 1
ATOM 571 N N . TRP A 1 80 ? 0.853 -2.141 -9.417 1.00 91.31 80 TRP A N 1
ATOM 572 C CA . TRP A 1 80 ? 1.351 -1.140 -8.488 1.00 91.31 80 TRP A CA 1
ATOM 573 C C . TRP A 1 80 ? 2.546 -1.696 -7.731 1.00 91.31 80 TRP A C 1
ATOM 575 O O . TRP A 1 80 ? 2.550 -2.872 -7.361 1.00 91.31 80 TRP A O 1
ATOM 585 N N . ALA A 1 81 ? 3.541 -0.855 -7.479 1.00 87.31 81 ALA A N 1
ATOM 586 C CA . ALA A 1 81 ? 4.746 -1.224 -6.759 1.00 87.31 81 ALA A CA 1
ATOM 587 C C . ALA A 1 81 ? 5.206 -0.116 -5.808 1.00 87.31 81 ALA A C 1
ATOM 589 O O . ALA A 1 81 ? 5.135 1.067 -6.145 1.00 87.31 81 ALA A O 1
ATOM 590 N N . VAL A 1 82 ? 5.737 -0.507 -4.648 1.00 85.69 82 VAL A N 1
ATOM 591 C CA . VAL A 1 82 ? 6.589 0.369 -3.831 1.00 85.69 82 VAL A CA 1
ATOM 592 C C . VAL A 1 82 ? 8.036 0.087 -4.198 1.00 85.69 82 VAL A C 1
ATOM 594 O O . VAL A 1 82 ? 8.500 -1.046 -4.054 1.00 85.69 82 VAL A O 1
ATOM 597 N N . ILE A 1 83 ? 8.736 1.116 -4.665 1.00 80.94 83 ILE A N 1
ATOM 598 C CA . ILE A 1 83 ? 10.121 1.028 -5.125 1.00 80.94 83 ILE A CA 1
ATOM 599 C C . ILE A 1 83 ? 10.987 1.901 -4.232 1.00 80.94 83 ILE A C 1
ATOM 601 O O . ILE A 1 83 ? 10.667 3.060 -3.980 1.00 80.94 83 ILE A O 1
ATOM 605 N N . HIS A 1 84 ? 12.082 1.338 -3.743 1.00 76.88 84 HIS A N 1
ATOM 606 C CA . HIS A 1 84 ? 13.108 2.065 -3.018 1.00 76.88 84 HIS A CA 1
ATOM 607 C C . HIS A 1 84 ? 14.245 2.393 -3.974 1.00 76.88 84 HIS A C 1
ATOM 609 O O . HIS A 1 84 ? 14.879 1.477 -4.483 1.00 76.88 84 HIS A O 1
ATOM 615 N N . SER A 1 85 ? 14.505 3.680 -4.186 1.00 73.31 85 SER A N 1
ATOM 616 C CA . SER A 1 85 ? 15.584 4.179 -5.033 1.00 73.31 85 SER A CA 1
ATOM 617 C C . SER A 1 85 ? 16.370 5.267 -4.321 1.00 73.31 85 SER A C 1
ATOM 619 O O . SER A 1 85 ? 15.781 6.208 -3.785 1.00 73.31 85 SER A O 1
ATOM 621 N N . GLN A 1 86 ? 17.696 5.121 -4.249 1.00 71.19 86 GLN A N 1
ATOM 622 C CA . GLN A 1 86 ? 18.602 6.085 -3.595 1.00 71.19 86 GLN A CA 1
ATOM 623 C C . GLN A 1 86 ? 18.140 6.517 -2.181 1.00 71.19 86 GLN A C 1
ATOM 625 O O . GLN A 1 86 ? 18.237 7.680 -1.788 1.00 71.19 86 GLN A O 1
ATOM 630 N N . GLY A 1 87 ? 17.580 5.580 -1.407 1.00 68.44 87 GLY A N 1
ATOM 631 C CA . GLY A 1 87 ? 17.060 5.840 -0.057 1.00 68.44 87 GLY A CA 1
ATOM 632 C C . GLY A 1 87 ? 15.664 6.479 0.003 1.00 68.44 87 GLY A C 1
ATOM 633 O O . GLY A 1 87 ? 15.183 6.806 1.090 1.00 68.44 87 GLY A O 1
ATOM 634 N N . VAL A 1 88 ? 14.982 6.627 -1.132 1.00 74.00 88 VAL A N 1
ATOM 635 C CA . VAL A 1 88 ? 13.613 7.141 -1.242 1.00 74.00 88 VAL A CA 1
ATOM 636 C C . VAL A 1 88 ? 12.663 6.015 -1.621 1.00 74.00 88 VAL A C 1
ATOM 638 O O . VAL A 1 88 ? 12.901 5.319 -2.596 1.00 74.00 88 VAL A O 1
ATOM 641 N N . ALA A 1 89 ? 11.547 5.888 -0.904 1.00 79.12 89 ALA A N 1
ATOM 642 C CA . ALA A 1 89 ? 10.444 5.025 -1.316 1.00 79.12 89 ALA A CA 1
ATOM 643 C C . ALA A 1 89 ? 9.413 5.807 -2.154 1.00 79.12 89 ALA A C 1
ATOM 645 O O . ALA A 1 89 ? 8.939 6.868 -1.732 1.00 79.12 8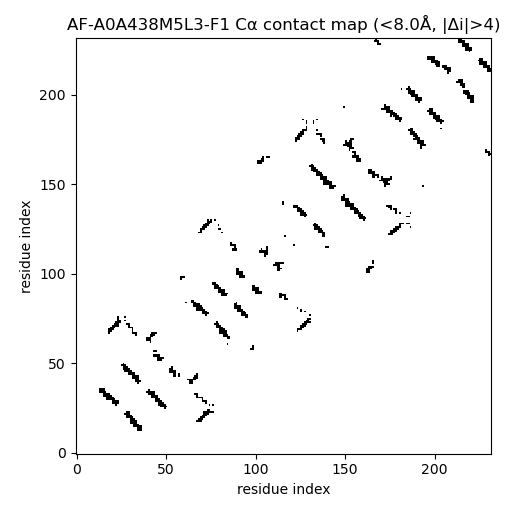9 ALA A O 1
ATOM 646 N N . THR A 1 90 ? 9.056 5.280 -3.324 1.00 83.38 90 THR A N 1
ATOM 647 C CA . THR A 1 90 ? 8.049 5.828 -4.243 1.00 83.38 90 THR A CA 1
ATOM 648 C C . THR A 1 90 ? 6.982 4.788 -4.561 1.00 83.38 90 THR A C 1
ATOM 650 O O . THR A 1 90 ? 7.226 3.584 -4.496 1.00 83.38 90 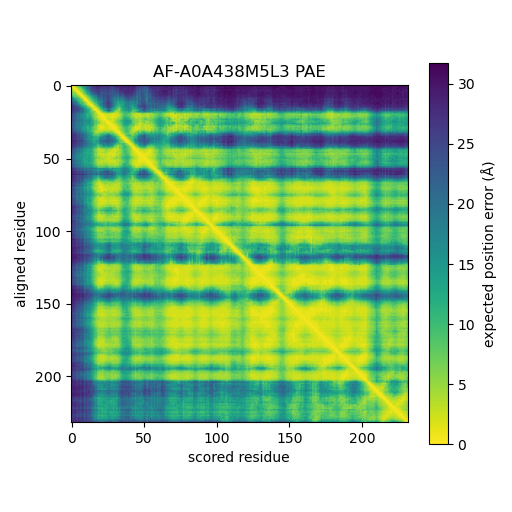THR A O 1
ATOM 653 N N . VAL A 1 91 ? 5.785 5.256 -4.914 1.00 88.75 91 VAL A N 1
ATOM 654 C CA . VAL A 1 91 ? 4.732 4.405 -5.473 1.00 88.75 91 VAL A CA 1
ATOM 655 C C . VAL A 1 91 ? 4.773 4.549 -6.985 1.00 88.75 91 VAL A C 1
ATOM 657 O O . VAL A 1 91 ? 4.774 5.664 -7.506 1.00 88.75 91 VAL A O 1
ATOM 660 N N . THR A 1 92 ? 4.828 3.425 -7.684 1.00 87.62 92 THR A N 1
ATOM 661 C CA . THR A 1 92 ? 4.926 3.371 -9.142 1.00 87.62 92 THR A CA 1
ATOM 662 C C . THR A 1 92 ? 3.810 2.489 -9.679 1.00 87.62 92 THR A C 1
ATOM 664 O O . THR A 1 92 ? 3.531 1.425 -9.128 1.00 87.62 92 THR A O 1
ATOM 667 N N . ARG A 1 93 ? 3.172 2.935 -10.757 1.00 89.62 93 ARG A N 1
ATOM 668 C CA . ARG A 1 93 ? 2.107 2.226 -11.465 1.00 89.62 93 ARG A CA 1
ATOM 669 C C . ARG A 1 93 ? 2.615 1.790 -12.832 1.00 89.62 93 ARG A C 1
ATOM 671 O O . ARG A 1 93 ? 3.353 2.532 -13.473 1.00 89.62 93 ARG A O 1
ATOM 678 N N . ARG A 1 94 ? 2.201 0.614 -13.290 1.00 86.25 94 ARG A N 1
ATOM 679 C CA . ARG A 1 94 ? 2.331 0.160 -14.672 1.00 86.25 94 ARG A CA 1
ATOM 680 C C . ARG A 1 94 ? 0.952 -0.048 -15.261 1.00 86.25 94 ARG A C 1
ATOM 682 O O . ARG A 1 94 ? 0.294 -1.030 -14.918 1.00 86.25 94 ARG A O 1
ATOM 689 N N . ASP A 1 95 ? 0.554 0.835 -16.162 1.00 79.12 95 ASP A N 1
ATOM 690 C CA . ASP A 1 95 ? -0.522 0.558 -17.110 1.00 79.12 95 ASP A CA 1
ATOM 691 C C . ASP A 1 95 ? 0.100 0.068 -18.431 1.00 79.12 95 ASP A C 1
ATOM 693 O O . ASP A 1 95 ? 1.324 0.032 -18.567 1.00 79.12 95 ASP A O 1
ATOM 697 N N . GLY A 1 96 ? -0.700 -0.377 -19.401 1.00 73.31 96 GLY A N 1
ATOM 698 C CA . GLY A 1 96 ? -0.204 -0.961 -20.657 1.00 73.31 96 GLY A CA 1
ATOM 699 C C . GLY A 1 96 ? 0.852 -0.138 -21.423 1.00 73.31 96 GLY A C 1
ATOM 700 O O . GLY A 1 96 ? 1.501 -0.701 -22.302 1.00 73.31 96 GLY A O 1
ATOM 701 N N . SER A 1 97 ? 1.059 1.144 -21.088 1.00 73.69 97 SER A N 1
ATOM 702 C CA . SER A 1 97 ? 2.052 2.035 -21.699 1.00 73.69 97 SER A CA 1
ATOM 703 C C . SER A 1 97 ? 3.451 2.001 -21.060 1.00 73.69 97 SER A C 1
ATOM 705 O O . SER A 1 97 ? 4.414 2.420 -21.700 1.00 73.69 97 SER A O 1
ATOM 707 N N . GLY A 1 98 ? 3.606 1.472 -19.841 1.00 80.50 98 GLY A N 1
ATOM 708 C CA . GLY A 1 98 ? 4.892 1.451 -19.133 1.00 80.50 98 GLY A CA 1
ATOM 709 C C . GLY A 1 98 ? 4.783 1.815 -17.654 1.00 80.50 98 GLY A C 1
ATOM 710 O O . GLY A 1 98 ? 3.691 1.943 -17.112 1.00 80.50 98 GLY A O 1
ATOM 711 N N . TRP A 1 99 ? 5.931 1.927 -16.980 1.00 83.56 99 TRP A N 1
ATOM 712 C CA . TRP A 1 99 ? 6.002 2.324 -15.570 1.00 83.56 99 TRP A CA 1
ATOM 713 C C . TRP A 1 99 ? 6.003 3.847 -15.419 1.00 83.56 99 TRP A C 1
ATOM 715 O O . TRP A 1 99 ? 6.777 4.534 -16.081 1.00 83.56 99 TRP A O 1
ATOM 725 N N . ALA A 1 100 ? 5.212 4.360 -14.482 1.00 86.12 100 ALA A N 1
ATOM 726 C CA . ALA A 1 100 ? 5.171 5.767 -14.111 1.00 86.12 100 ALA A CA 1
ATOM 727 C C . ALA A 1 100 ? 5.133 5.934 -12.586 1.00 86.12 100 ALA A C 1
ATOM 729 O O . ALA A 1 100 ? 4.352 5.281 -11.889 1.00 86.12 100 ALA A O 1
ATOM 730 N N . THR A 1 101 ? 5.968 6.835 -12.057 1.00 86.25 101 THR A N 1
ATOM 731 C CA . THR A 1 101 ? 5.907 7.208 -10.634 1.00 86.25 101 THR A CA 1
ATOM 732 C C . THR A 1 101 ? 4.623 7.989 -10.380 1.00 86.25 101 THR A C 1
ATOM 734 O O . THR A 1 101 ? 4.385 9.005 -11.030 1.00 86.25 101 THR A O 1
ATOM 737 N N . THR A 1 102 ? 3.829 7.567 -9.400 1.00 88.81 102 THR A N 1
ATOM 738 C CA . THR A 1 102 ? 2.654 8.313 -8.940 1.00 88.81 102 THR A CA 1
ATOM 739 C C . THR A 1 102 ? 3.005 9.060 -7.652 1.00 88.81 102 THR A C 1
ATOM 741 O O . THR A 1 102 ? 3.345 8.410 -6.657 1.00 88.81 102 THR A O 1
ATOM 744 N N . PRO A 1 103 ? 2.964 10.402 -7.634 1.00 87.38 103 PRO A N 1
ATOM 745 C CA . PRO A 1 103 ? 3.337 11.169 -6.454 1.00 87.38 103 PRO A CA 1
ATOM 746 C C . PRO A 1 103 ? 2.357 10.936 -5.297 1.00 87.38 103 PRO A C 1
ATOM 748 O O . PRO A 1 103 ? 1.148 10.828 -5.495 1.00 87.38 103 PRO A O 1
ATOM 751 N N . LEU A 1 104 ? 2.898 10.896 -4.078 1.00 85.50 104 LEU A N 1
ATOM 752 C CA . LEU A 1 104 ? 2.127 10.933 -2.837 1.00 85.50 104 LEU A CA 1
ATOM 753 C C . LEU A 1 104 ? 2.128 12.362 -2.282 1.00 85.50 104 LEU A C 1
ATOM 755 O O . LEU A 1 104 ? 3.187 13.001 -2.288 1.00 85.50 104 LEU A O 1
ATOM 759 N N . PRO A 1 105 ? 1.004 12.859 -1.738 1.00 86.25 105 PRO A N 1
ATOM 760 C CA . PRO A 1 105 ? 1.023 14.087 -0.955 1.00 86.25 105 PRO A CA 1
ATOM 761 C C . PRO A 1 105 ? 1.900 13.915 0.299 1.00 86.25 105 PRO A C 1
ATOM 763 O O . PRO A 1 105 ? 2.171 12.777 0.716 1.00 86.25 105 PRO A O 1
ATOM 766 N N . PRO A 1 106 ? 2.357 15.019 0.924 1.00 82.50 106 PRO A N 1
ATOM 767 C CA . PRO A 1 106 ? 3.071 14.954 2.191 1.00 82.50 106 PRO A CA 1
ATOM 768 C C . PRO A 1 106 ? 2.328 14.092 3.207 1.00 82.50 106 PRO A C 1
ATOM 770 O O . PRO A 1 106 ? 1.129 14.253 3.430 1.00 82.50 106 PRO A O 1
ATOM 773 N N . ALA A 1 107 ? 3.051 13.140 3.789 1.00 78.38 107 ALA A N 1
ATOM 774 C CA . ALA A 1 107 ? 2.518 12.293 4.843 1.00 78.38 107 ALA A CA 1
ATOM 775 C C . ALA A 1 107 ? 2.078 13.150 6.048 1.00 78.38 107 ALA A C 1
ATOM 777 O O . ALA A 1 107 ? 2.802 14.083 6.405 1.00 78.38 107 ALA A O 1
ATOM 778 N N . PRO A 1 108 ? 0.957 12.828 6.721 1.00 77.12 108 PRO A N 1
ATOM 779 C CA . PRO A 1 108 ? 0.602 13.427 8.005 1.00 77.12 108 PRO A CA 1
ATOM 780 C C . PRO A 1 108 ? 1.797 13.503 8.969 1.00 77.12 108 PRO A C 1
ATOM 782 O O . PRO A 1 108 ? 2.448 12.496 9.245 1.00 77.12 108 PRO A O 1
ATOM 785 N N . GLY A 1 109 ? 2.107 14.706 9.464 1.00 72.31 109 GLY A N 1
ATOM 786 C CA . GLY A 1 109 ? 3.264 14.949 10.341 1.00 72.31 109 GLY A CA 1
ATOM 787 C C . GLY A 1 109 ? 4.622 15.070 9.630 1.00 72.31 109 GLY A C 1
ATOM 788 O O . GLY A 1 109 ? 5.652 15.124 10.298 1.00 72.31 109 GLY A O 1
ATOM 789 N N . SER A 1 110 ? 4.649 15.134 8.295 1.00 68.62 110 SER A N 1
ATOM 790 C CA . SER A 1 110 ? 5.850 15.322 7.472 1.00 68.62 110 SER A CA 1
ATOM 791 C C . SER A 1 110 ? 5.662 16.474 6.484 1.00 68.62 110 SER A C 1
ATOM 793 O O . SER A 1 110 ? 4.619 16.606 5.853 1.00 68.62 110 SER A O 1
ATOM 795 N N . SER A 1 111 ? 6.706 17.277 6.278 1.00 63.56 111 SER A N 1
ATOM 796 C CA . SER A 1 111 ? 6.739 18.309 5.230 1.00 63.56 111 SER A CA 1
ATOM 797 C C . SER A 1 111 ? 7.173 17.776 3.857 1.00 63.56 111 SER A C 1
ATOM 799 O O . SER A 1 111 ? 7.197 18.522 2.881 1.00 63.56 111 SER A O 1
ATOM 801 N N . ARG A 1 112 ? 7.541 16.490 3.750 1.00 62.81 112 ARG A N 1
ATOM 802 C CA . ARG A 1 112 ? 8.034 15.877 2.504 1.00 62.81 112 ARG A CA 1
ATOM 803 C C . ARG A 1 112 ? 6.943 15.062 1.810 1.00 62.81 112 ARG A C 1
ATOM 805 O O . ARG A 1 112 ? 6.405 14.133 2.407 1.00 62.81 112 ARG A O 1
ATOM 812 N N . ALA A 1 113 ? 6.711 15.345 0.526 1.00 60.59 113 ALA A N 1
ATOM 813 C CA . ALA A 1 113 ? 5.839 14.599 -0.396 1.00 60.59 113 ALA A CA 1
ATOM 814 C C . ALA A 1 113 ? 6.468 13.271 -0.870 1.00 60.59 113 ALA A C 1
ATOM 816 O O . ALA A 1 113 ? 6.685 13.045 -2.059 1.00 60.59 113 ALA A O 1
ATOM 817 N N . ARG A 1 114 ? 6.889 12.426 0.077 1.00 63.41 114 ARG A N 1
ATOM 818 C CA . ARG A 1 114 ? 7.515 11.115 -0.168 1.00 63.41 114 ARG A CA 1
ATOM 819 C C . ARG A 1 114 ? 7.082 10.149 0.928 1.00 63.41 114 ARG A C 1
ATOM 821 O O . ARG A 1 114 ? 6.728 10.590 2.023 1.00 63.41 114 ARG A O 1
ATOM 828 N N . LEU A 1 115 ? 7.148 8.842 0.663 1.00 62.19 115 LEU A N 1
ATOM 829 C CA . LEU A 1 115 ? 6.938 7.867 1.730 1.00 62.19 115 LEU A CA 1
ATOM 830 C C . LEU A 1 115 ? 7.991 8.068 2.821 1.00 62.19 115 LEU A C 1
ATOM 832 O O . LEU A 1 115 ? 9.157 8.311 2.497 1.00 62.19 115 LEU A O 1
ATOM 836 N N . PRO A 1 116 ? 7.621 7.942 4.105 1.00 61.84 116 PRO A N 1
ATOM 837 C CA . PRO A 1 116 ? 8.600 7.944 5.176 1.00 61.84 116 PRO A CA 1
ATOM 838 C C . PRO A 1 116 ? 9.657 6.858 4.897 1.00 61.84 116 PRO A C 1
ATOM 840 O O . PRO A 1 116 ? 9.360 5.666 4.984 1.00 61.84 116 PRO A O 1
ATOM 843 N N . SER A 1 117 ? 10.900 7.242 4.593 1.00 56.22 117 SER A N 1
ATOM 844 C CA . SER A 1 117 ? 11.990 6.315 4.254 1.00 56.22 117 SER A CA 1
ATOM 845 C C . SER A 1 117 ? 13.127 6.411 5.270 1.00 56.22 117 SER A C 1
ATOM 847 O O . SER A 1 117 ? 14.134 7.074 5.062 1.00 56.22 117 SER A O 1
ATOM 849 N N . PHE A 1 118 ? 12.963 5.747 6.413 1.00 50.91 118 PHE A N 1
ATOM 850 C CA . PHE A 1 118 ? 14.062 5.531 7.348 1.00 50.91 118 PHE A CA 1
ATOM 851 C C . PHE A 1 118 ? 13.975 4.104 7.889 1.00 50.91 118 PHE A C 1
ATOM 853 O O . PHE A 1 118 ? 12.911 3.671 8.323 1.00 50.91 118 PHE A O 1
ATOM 860 N N . ALA A 1 119 ? 15.118 3.419 7.832 1.00 45.41 119 ALA A N 1
ATOM 861 C CA . ALA A 1 119 ? 15.387 2.041 8.234 1.00 45.41 119 ALA A CA 1
ATOM 862 C C . ALA A 1 119 ? 14.696 0.933 7.414 1.00 45.41 119 ALA A C 1
ATOM 864 O O . ALA A 1 119 ? 13.518 0.983 7.072 1.00 45.41 119 ALA A O 1
ATOM 865 N N . ARG A 1 120 ? 15.488 -0.112 7.149 1.00 47.94 120 ARG A N 1
ATOM 866 C CA . ARG A 1 120 ? 15.236 -1.353 6.392 1.00 47.94 120 ARG A CA 1
ATOM 867 C C . ARG A 1 120 ? 14.056 -2.218 6.916 1.00 47.94 120 ARG A C 1
ATOM 869 O O . ARG A 1 120 ? 14.060 -3.427 6.730 1.00 47.94 120 ARG A O 1
ATOM 876 N N . ARG A 1 121 ? 13.093 -1.647 7.654 1.00 53.62 121 ARG A N 1
ATOM 877 C CA . ARG A 1 121 ? 12.084 -2.374 8.454 1.00 53.62 121 ARG A CA 1
ATOM 878 C C . ARG A 1 121 ? 10.668 -1.782 8.441 1.00 53.62 121 ARG A C 1
ATOM 880 O O . ARG A 1 121 ? 9.833 -2.236 9.221 1.00 53.62 121 ARG A O 1
ATOM 887 N N . ARG A 1 122 ? 10.352 -0.799 7.589 1.00 64.44 122 ARG A N 1
ATOM 888 C CA . ARG A 1 122 ? 8.960 -0.325 7.487 1.00 64.44 122 ARG A CA 1
ATOM 889 C C . ARG A 1 122 ? 8.078 -1.344 6.767 1.00 64.44 122 ARG A C 1
ATOM 891 O O . ARG A 1 122 ? 8.413 -1.834 5.691 1.00 64.44 122 ARG A O 1
ATOM 898 N N . LEU A 1 123 ? 6.939 -1.650 7.385 1.00 68.56 123 LEU A N 1
ATOM 899 C CA . LEU A 1 123 ? 5.902 -2.490 6.803 1.00 68.56 123 LEU A CA 1
ATOM 900 C C . LEU A 1 123 ? 5.074 -1.649 5.838 1.00 68.56 123 LEU A C 1
ATOM 902 O O . LEU A 1 123 ? 4.268 -0.826 6.262 1.00 68.56 123 LEU A O 1
ATOM 906 N N . TYR A 1 124 ? 5.274 -1.875 4.545 1.00 81.31 124 TYR A N 1
ATOM 907 C CA . TYR A 1 124 ? 4.323 -1.450 3.528 1.00 81.31 124 TYR A CA 1
ATOM 908 C C . TYR A 1 124 ? 3.336 -2.587 3.260 1.00 81.31 124 TYR A C 1
ATOM 910 O O . TYR A 1 124 ? 3.677 -3.767 3.368 1.00 81.31 124 TYR A O 1
ATOM 918 N N . GLY A 1 125 ? 2.124 -2.251 2.858 1.00 89.31 125 GLY A N 1
ATOM 919 C CA . GLY A 1 125 ? 1.180 -3.183 2.263 1.00 89.31 125 GLY A CA 1
ATOM 920 C C . GLY A 1 125 ? 0.454 -2.487 1.127 1.00 89.31 125 GLY A C 1
ATOM 921 O O . GLY A 1 125 ? 0.134 -1.309 1.240 1.00 89.31 125 GLY A O 1
ATOM 922 N N . MET A 1 126 ? 0.197 -3.202 0.035 1.00 92.94 126 MET A N 1
ATOM 923 C CA . MET A 1 126 ? -0.576 -2.670 -1.081 1.00 92.94 126 MET A CA 1
ATOM 924 C C . MET A 1 126 ? -1.702 -3.615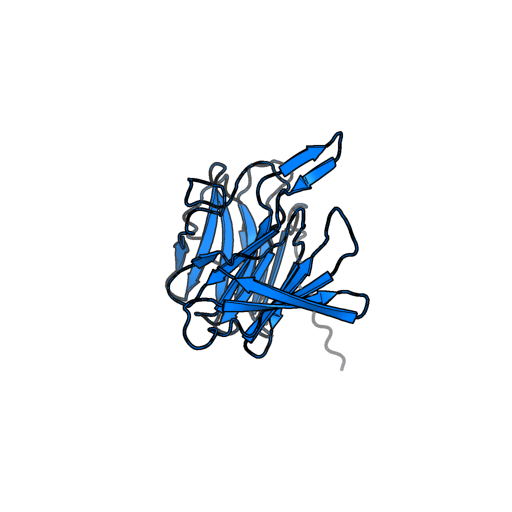 -1.469 1.00 92.94 126 MET A C 1
ATOM 926 O O . MET A 1 126 ? -1.564 -4.838 -1.392 1.00 92.94 126 MET A O 1
ATOM 930 N N . ALA A 1 127 ? -2.808 -3.028 -1.901 1.00 94.00 127 ALA A N 1
ATOM 931 C CA . ALA A 1 127 ? -3.925 -3.726 -2.507 1.00 94.00 127 ALA A CA 1
ATOM 932 C C . ALA A 1 127 ? -4.460 -2.887 -3.664 1.00 94.00 127 ALA A C 1
ATOM 934 O O . ALA A 1 127 ? -4.570 -1.674 -3.542 1.00 94.00 127 ALA A O 1
ATOM 935 N N . ALA A 1 128 ? -4.800 -3.524 -4.777 1.00 92.50 128 ALA A N 1
ATOM 936 C CA . ALA A 1 128 ? -5.399 -2.858 -5.922 1.00 92.50 128 ALA A CA 1
ATOM 937 C C . ALA A 1 128 ? -6.557 -3.717 -6.414 1.00 92.50 128 ALA A C 1
ATOM 939 O O . ALA A 1 128 ? -6.403 -4.925 -6.585 1.00 92.50 128 ALA A O 1
ATOM 940 N N . ARG A 1 129 ? -7.721 -3.099 -6.594 1.00 90.69 129 ARG A N 1
ATOM 941 C CA . ARG A 1 129 ? -8.918 -3.768 -7.113 1.00 90.69 129 ARG A CA 1
ATOM 942 C C . ARG A 1 129 ? -9.143 -3.403 -8.574 1.00 90.69 129 ARG A C 1
ATOM 944 O O . ARG A 1 129 ? -9.455 -4.269 -9.387 1.00 90.69 129 ARG A O 1
ATOM 951 N N . ALA A 1 130 ? -8.977 -2.124 -8.886 1.00 89.81 130 ALA A N 1
ATOM 952 C CA . ALA A 1 130 ? -9.237 -1.536 -10.188 1.00 89.81 130 ALA A CA 1
ATOM 953 C C . ALA A 1 130 ? -8.309 -0.333 -10.424 1.00 89.81 130 ALA A C 1
ATOM 955 O O . ALA A 1 130 ? -7.577 0.079 -9.525 1.00 89.81 130 ALA A O 1
ATOM 956 N N . HIS A 1 131 ? -8.358 0.221 -11.635 1.00 89.94 131 HIS A N 1
ATOM 957 C CA . HIS A 1 131 ? -7.525 1.345 -12.087 1.00 89.94 131 HIS A CA 1
ATOM 958 C C . HIS A 1 131 ? -7.666 2.635 -11.247 1.00 89.94 131 HIS A C 1
ATOM 960 O O . HIS A 1 131 ? -6.812 3.525 -11.291 1.00 89.94 131 HIS A O 1
ATOM 966 N N . ASP A 1 132 ? -8.771 2.725 -10.515 1.00 90.38 132 ASP A N 1
ATOM 967 C CA . ASP A 1 132 ? -9.284 3.836 -9.719 1.00 90.38 132 ASP A CA 1
ATOM 968 C C . ASP A 1 132 ? -9.466 3.457 -8.243 1.00 90.38 132 ASP A C 1
ATOM 970 O O . ASP A 1 132 ? -10.099 4.174 -7.472 1.00 90.38 132 ASP A O 1
ATOM 974 N N . ASP A 1 133 ? -8.939 2.299 -7.843 1.00 90.19 133 ASP A N 1
ATOM 975 C CA . ASP A 1 133 ? -9.105 1.781 -6.492 1.00 90.19 133 ASP A CA 1
ATOM 976 C C . ASP A 1 133 ? -7.871 0.976 -6.088 1.00 90.19 133 ASP A C 1
ATOM 978 O O . ASP A 1 133 ? -7.814 -0.257 -6.209 1.00 90.19 133 ASP A O 1
ATOM 982 N N . ALA A 1 134 ? -6.863 1.711 -5.626 1.00 92.81 134 ALA A N 1
ATOM 983 C CA . ALA A 1 134 ? -5.656 1.158 -5.034 1.00 92.81 134 ALA A CA 1
ATOM 984 C C . ALA A 1 134 ? -5.426 1.747 -3.644 1.00 92.81 134 ALA A C 1
ATOM 986 O O . ALA A 1 134 ? -5.809 2.873 -3.339 1.00 92.81 134 ALA A O 1
ATOM 987 N N . TRP A 1 135 ? -4.806 0.958 -2.781 1.00 93.75 135 TRP A N 1
ATOM 988 C CA . TRP A 1 135 ? -4.636 1.258 -1.373 1.00 93.75 135 TRP A CA 1
ATOM 989 C C . TRP A 1 135 ? -3.223 0.933 -0.946 1.00 93.75 135 TRP A C 1
ATOM 991 O O . TRP A 1 135 ? -2.668 -0.115 -1.291 1.00 93.75 135 TRP A O 1
ATOM 1001 N N . LEU A 1 136 ? -2.674 1.833 -0.147 1.00 93.56 136 LEU A N 1
ATOM 1002 C CA . LEU A 1 136 ? -1.377 1.705 0.478 1.00 93.56 136 LEU A CA 1
ATOM 1003 C C . LEU A 1 136 ? -1.567 1.794 1.985 1.00 93.56 136 LEU A C 1
ATOM 1005 O O . LEU A 1 136 ? -2.173 2.737 2.488 1.00 93.56 136 LEU A O 1
ATOM 1009 N N . VAL A 1 137 ? -1.010 0.832 2.707 1.00 92.81 137 VAL A N 1
ATOM 1010 C CA . VAL A 1 137 ? -0.845 0.917 4.156 1.00 92.81 137 VAL A CA 1
ATOM 1011 C C . VAL A 1 137 ? 0.634 1.011 4.482 1.00 92.81 137 VAL A C 1
ATOM 1013 O O . VAL A 1 137 ? 1.473 0.362 3.855 1.00 92.81 137 VAL A O 1
ATOM 1016 N N . THR A 1 138 ? 0.957 1.850 5.453 1.00 88.69 138 THR A N 1
ATOM 1017 C CA . THR A 1 138 ? 2.306 2.005 5.991 1.00 88.69 138 THR A CA 1
ATOM 1018 C C . THR A 1 138 ? 2.220 2.383 7.462 1.00 88.69 138 THR A C 1
ATOM 1020 O O . THR A 1 138 ? 1.142 2.571 8.021 1.00 88.69 138 THR A O 1
ATOM 1023 N N . GLN A 1 139 ? 3.371 2.509 8.097 1.00 82.44 139 GLN A N 1
ATOM 1024 C CA . GLN A 1 139 ? 3.520 3.143 9.397 1.00 82.44 139 GLN A CA 1
ATOM 1025 C C . GLN A 1 139 ? 4.198 4.512 9.263 1.00 82.44 139 GLN A C 1
ATOM 1027 O O . GLN A 1 139 ? 4.932 4.756 8.297 1.00 82.44 139 GLN A O 1
ATOM 1032 N N . GLY A 1 140 ? 3.952 5.381 10.240 1.00 77.56 140 GLY A N 1
ATOM 1033 C CA . GLY A 1 140 ? 4.553 6.703 10.357 1.00 77.56 140 GLY A CA 1
ATOM 1034 C C . GLY A 1 140 ? 5.979 6.674 10.909 1.00 77.56 140 GLY A C 1
ATOM 1035 O O . GLY A 1 140 ? 6.769 5.755 10.649 1.00 77.56 140 GLY A O 1
ATOM 1036 N N . GLY A 1 141 ? 6.340 7.732 11.634 1.00 74.69 141 GLY A N 1
ATOM 1037 C CA . GLY A 1 141 ? 7.579 7.791 12.407 1.00 74.69 141 GLY A CA 1
ATOM 1038 C C . GLY A 1 141 ? 7.668 6.632 13.398 1.00 74.69 141 GLY A C 1
ATOM 1039 O O . GLY A 1 141 ? 6.680 5.965 13.671 1.00 74.69 141 GLY A O 1
ATOM 1040 N N . SER A 1 142 ? 8.852 6.385 13.942 1.00 71.31 142 SER A N 1
ATOM 1041 C CA . SER A 1 142 ? 8.998 5.431 15.039 1.00 71.31 142 SER A CA 1
ATOM 1042 C C . SER A 1 142 ? 9.566 6.147 16.246 1.00 71.31 142 SER A C 1
ATOM 1044 O O . SER A 1 142 ? 10.511 6.928 16.118 1.00 71.31 142 SER A O 1
ATOM 1046 N N . VAL A 1 143 ? 9.024 5.852 17.420 1.00 64.94 143 VAL A N 1
ATOM 1047 C CA . VAL A 1 143 ? 9.610 6.257 18.693 1.00 64.94 143 VAL A CA 1
ATOM 1048 C C . VAL A 1 143 ? 10.374 5.049 19.224 1.00 64.94 143 VAL A C 1
ATOM 1050 O O . VAL A 1 143 ? 9.823 3.953 19.350 1.00 64.94 143 VAL A O 1
ATOM 1053 N N . ARG A 1 144 ? 11.673 5.212 19.491 1.00 62.91 144 ARG A N 1
ATOM 1054 C CA . ARG A 1 144 ? 12.446 4.156 20.155 1.00 62.91 144 ARG A CA 1
ATOM 1055 C C . ARG A 1 144 ? 12.045 4.111 21.625 1.00 62.91 144 ARG A C 1
ATOM 1057 O O . ARG A 1 144 ? 12.224 5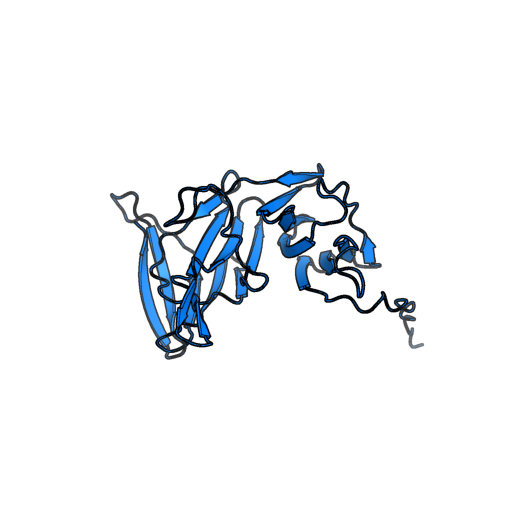.098 22.331 1.00 62.91 144 ARG A O 1
ATOM 1064 N N . SER A 1 145 ? 11.557 2.961 22.079 1.00 56.94 145 SER A N 1
ATOM 1065 C CA . SER A 1 145 ? 11.360 2.661 23.498 1.00 56.94 145 SER A CA 1
ATOM 1066 C C . SER A 1 145 ? 12.196 1.428 23.849 1.00 56.94 145 SER A C 1
ATOM 1068 O O . SER A 1 145 ? 11.802 0.288 23.598 1.00 56.94 145 SER A O 1
ATOM 1070 N N . GLY A 1 146 ? 13.412 1.656 24.355 1.00 65.94 146 GLY A N 1
ATOM 1071 C CA . GLY A 1 146 ? 14.386 0.587 24.603 1.00 65.94 146 GLY A CA 1
ATOM 1072 C C . GLY A 1 146 ? 14.833 -0.116 23.311 1.00 65.94 146 GLY A C 1
ATOM 1073 O O . GLY A 1 146 ? 15.232 0.542 22.350 1.00 65.94 146 GLY A O 1
ATOM 1074 N N . SER A 1 147 ? 14.778 -1.454 23.289 1.00 60.84 147 SER A N 1
ATOM 1075 C CA . SER A 1 147 ? 15.069 -2.289 22.109 1.00 60.84 147 SER A CA 1
ATOM 1076 C C . SER A 1 147 ? 13.882 -2.447 21.145 1.00 60.84 147 SER A C 1
ATOM 1078 O O . SER A 1 147 ? 14.059 -2.999 20.058 1.00 60.84 147 SER A O 1
ATOM 1080 N N . CYS A 1 148 ? 12.691 -1.959 21.507 1.00 63.75 148 CYS A N 1
ATOM 1081 C CA . CYS A 1 148 ? 11.492 -2.035 20.680 1.00 63.75 148 CYS A CA 1
ATOM 1082 C C . CYS A 1 148 ? 11.301 -0.740 19.876 1.00 63.75 148 CYS A C 1
ATOM 1084 O O . CYS A 1 148 ? 11.274 0.366 20.422 1.00 63.75 148 CYS A O 1
ATOM 1086 N N . GLU A 1 149 ? 11.142 -0.883 18.562 1.00 70.94 149 GLU A N 1
ATOM 1087 C CA . GLU A 1 149 ? 10.753 0.211 17.675 1.00 70.94 149 GLU A CA 1
ATOM 1088 C C . GLU A 1 149 ? 9.229 0.199 17.515 1.00 70.94 149 GLU A C 1
ATOM 1090 O O . GLU A 1 149 ? 8.679 -0.738 16.935 1.00 70.94 149 GLU A O 1
ATOM 1095 N N . VAL A 1 150 ? 8.553 1.219 18.051 1.00 74.94 150 VAL A N 1
ATOM 1096 C CA . VAL A 1 150 ? 7.091 1.357 17.982 1.00 74.94 150 VAL A CA 1
ATOM 1097 C C . VAL A 1 150 ? 6.751 2.496 17.021 1.00 74.94 150 VAL A C 1
ATOM 1099 O O . VAL A 1 150 ? 7.319 3.582 17.169 1.00 74.94 150 VAL A O 1
ATOM 1102 N N . PRO A 1 151 ? 5.874 2.286 16.023 1.00 80.19 151 PRO A N 1
ATOM 1103 C CA . PRO A 1 151 ? 5.445 3.356 15.141 1.00 80.19 151 PRO A CA 1
ATOM 1104 C C . PRO A 1 151 ? 4.657 4.386 15.947 1.00 80.19 151 PRO A C 1
ATOM 1106 O O . PRO A 1 151 ? 4.011 4.041 16.927 1.00 80.19 151 PRO A O 1
ATOM 1109 N N . ASP A 1 152 ? 4.675 5.649 15.542 1.00 81.94 152 ASP A N 1
ATOM 1110 C CA . ASP A 1 152 ? 3.824 6.675 16.144 1.00 81.94 152 ASP A CA 1
ATOM 1111 C C . ASP A 1 152 ? 2.359 6.494 15.712 1.00 81.94 152 ASP A C 1
ATOM 1113 O O . ASP A 1 152 ? 1.441 6.719 16.501 1.00 81.94 152 ASP A O 1
ATOM 1117 N N . ARG A 1 153 ? 2.137 6.042 14.470 1.00 86.75 153 ARG A N 1
ATOM 1118 C CA . ARG A 1 153 ? 0.819 5.759 13.895 1.00 86.75 153 ARG A CA 1
ATOM 1119 C C . ARG A 1 153 ? 0.874 4.788 12.712 1.00 86.75 153 ARG A C 1
ATOM 1121 O O . ARG A 1 153 ? 1.878 4.709 12.003 1.00 86.75 153 ARG A O 1
ATOM 1128 N N . GLY A 1 154 ? -0.238 4.114 12.452 1.00 88.94 154 GLY A N 1
ATOM 1129 C CA . GLY A 1 154 ? -0.549 3.514 11.159 1.00 88.94 154 GLY A CA 1
ATOM 1130 C C . GLY A 1 154 ? -1.042 4.584 10.185 1.00 88.94 154 GLY A C 1
ATOM 1131 O O . GLY A 1 154 ? -1.643 5.576 10.587 1.00 88.94 154 GLY A O 1
ATOM 1132 N N . MET A 1 155 ? -0.778 4.400 8.899 1.00 90.38 155 MET A N 1
ATOM 1133 C CA . MET A 1 155 ? -1.149 5.340 7.847 1.00 90.38 155 MET A CA 1
ATOM 1134 C C . MET A 1 155 ? -1.763 4.590 6.674 1.00 90.38 155 MET A C 1
ATOM 1136 O O . MET A 1 155 ? -1.258 3.543 6.265 1.00 90.38 155 MET A O 1
ATOM 1140 N N . VAL A 1 156 ? -2.823 5.155 6.104 1.00 91.62 156 VAL A N 1
ATOM 1141 C CA . VAL A 1 156 ? -3.545 4.572 4.971 1.00 91.62 156 VAL A CA 1
ATOM 1142 C C . VAL A 1 156 ? -3.697 5.634 3.894 1.00 91.62 156 VAL A C 1
ATOM 1144 O O . VAL A 1 156 ? -4.119 6.747 4.194 1.00 91.62 156 VAL A O 1
ATOM 1147 N N . ALA A 1 157 ? -3.361 5.299 2.653 1.00 91.81 157 ALA A N 1
ATOM 1148 C CA . ALA A 1 157 ? -3.637 6.130 1.490 1.00 91.81 157 ALA A CA 1
ATOM 1149 C C . ALA A 1 157 ? -4.501 5.377 0.480 1.00 91.81 157 ALA A C 1
ATOM 1151 O O . ALA A 1 157 ? -4.354 4.162 0.313 1.00 91.81 157 ALA A O 1
ATOM 1152 N N . ARG A 1 158 ? -5.366 6.118 -0.213 1.00 91.75 158 ARG A N 1
ATOM 1153 C CA . ARG A 1 158 ? -6.217 5.626 -1.299 1.00 91.75 158 ARG A CA 1
ATOM 1154 C C . ARG A 1 158 ? -5.900 6.367 -2.592 1.00 91.75 158 ARG A C 1
ATOM 1156 O O . ARG A 1 158 ? -5.743 7.583 -2.581 1.00 91.75 158 ARG A O 1
ATO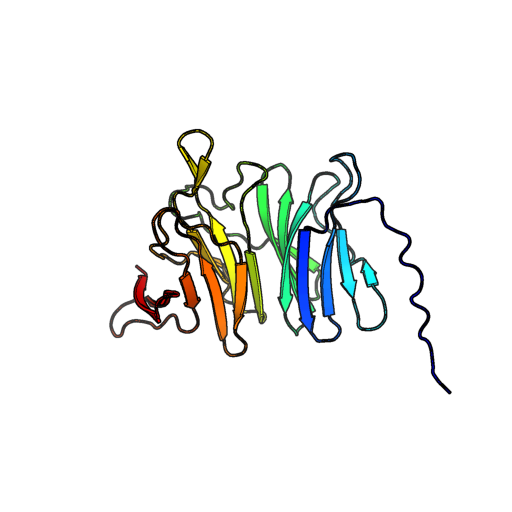M 1163 N N . TRP A 1 159 ? -5.826 5.620 -3.681 1.00 92.62 159 TRP A N 1
ATOM 1164 C CA . TRP A 1 159 ? -5.812 6.105 -5.051 1.00 92.62 159 TRP A CA 1
ATOM 1165 C C . TRP A 1 159 ? -7.235 6.110 -5.604 1.00 92.62 159 TRP A C 1
ATOM 1167 O O . TRP A 1 159 ? -7.937 5.109 -5.460 1.00 92.62 159 TRP A O 1
ATOM 1177 N N . ASP A 1 160 ? -7.634 7.209 -6.240 1.00 88.62 160 ASP A N 1
ATOM 1178 C CA . ASP A 1 160 ? -8.983 7.409 -6.796 1.00 88.62 160 ASP A CA 1
ATOM 1179 C C . ASP A 1 160 ? -9.053 7.352 -8.333 1.00 88.62 160 ASP A C 1
ATOM 1181 O O . ASP A 1 160 ? -10.081 7.665 -8.926 1.00 88.62 160 ASP A O 1
ATOM 1185 N N . GLY A 1 161 ? -7.951 6.983 -8.991 1.00 90.56 161 GLY A N 1
ATOM 1186 C CA . GLY A 1 161 ? -7.812 7.035 -10.452 1.00 90.56 161 GLY A CA 1
ATOM 1187 C C . GLY A 1 161 ? -6.945 8.192 -10.931 1.00 90.56 161 GLY A C 1
ATOM 1188 O O . GLY A 1 161 ? -6.368 8.101 -12.016 1.00 90.56 161 GLY A O 1
ATOM 1189 N N . THR A 1 162 ? -6.789 9.228 -10.105 1.00 89.69 162 THR A N 1
ATOM 1190 C CA . THR A 1 162 ? -6.078 10.463 -10.452 1.00 89.69 162 THR A CA 1
ATOM 1191 C C . THR A 1 162 ? -4.994 10.847 -9.451 1.00 89.69 162 THR A C 1
ATOM 1193 O O . THR A 1 162 ? -3.916 11.280 -9.865 1.00 89.69 162 THR A O 1
ATOM 1196 N N . ALA A 1 163 ? -5.242 10.673 -8.151 1.00 91.25 163 ALA A N 1
ATOM 1197 C CA . ALA A 1 163 ? -4.322 11.071 -7.097 1.00 91.25 163 ALA A CA 1
ATOM 1198 C C . ALA A 1 163 ? -4.391 10.140 -5.880 1.00 91.25 163 ALA A C 1
ATOM 1200 O O . ALA A 1 163 ? -5.398 9.488 -5.603 1.00 91.25 163 ALA A O 1
ATOM 1201 N N . TRP A 1 164 ? -3.289 10.098 -5.127 1.00 93.12 164 TRP A N 1
ATOM 1202 C CA . TRP A 1 164 ? -3.263 9.485 -3.803 1.00 93.12 164 TRP A CA 1
ATOM 1203 C C . TRP A 1 164 ? -3.724 10.485 -2.743 1.00 93.12 164 TRP A C 1
ATOM 1205 O O . TRP A 1 164 ? -3.248 11.618 -2.721 1.00 93.12 164 TRP A O 1
ATOM 1215 N N . THR A 1 165 ? -4.553 10.035 -1.804 1.00 90.19 165 THR A N 1
ATOM 1216 C CA . THR A 1 165 ? -4.988 10.811 -0.633 1.00 90.19 165 THR A CA 1
ATOM 1217 C C . THR A 1 165 ? -4.727 10.022 0.646 1.00 90.19 165 THR A C 1
ATOM 1219 O O . THR A 1 165 ? -5.125 8.860 0.744 1.00 90.19 165 THR A O 1
ATOM 1222 N N . TRP A 1 166 ? -4.056 10.636 1.628 1.00 89.19 166 TRP A N 1
ATOM 1223 C CA . TRP A 1 166 ? -3.924 10.073 2.977 1.00 89.19 166 TRP A CA 1
ATOM 1224 C C . TRP A 1 166 ? -5.256 10.187 3.719 1.00 89.19 166 TRP A C 1
ATOM 1226 O O . TRP A 1 1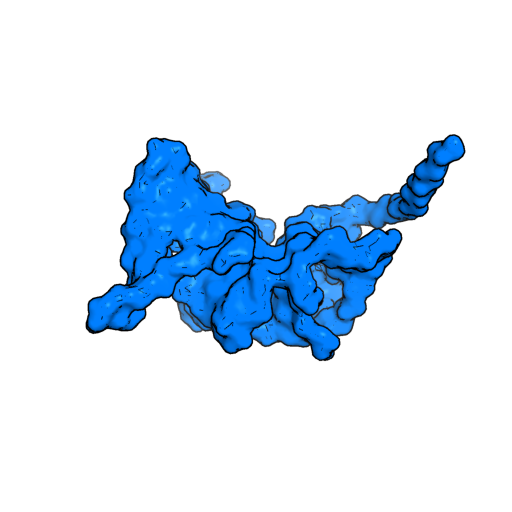66 ? -5.863 11.253 3.727 1.00 89.19 166 TRP A O 1
ATOM 1236 N N . LEU A 1 167 ? -5.689 9.103 4.357 1.00 87.31 167 LEU A N 1
ATOM 1237 C CA . LEU A 1 167 ? -6.869 9.096 5.216 1.00 87.31 167 LEU A CA 1
ATOM 1238 C C . LEU A 1 167 ? -6.474 9.453 6.647 1.00 87.31 167 LEU A C 1
ATOM 1240 O O . LEU A 1 167 ? -5.528 8.876 7.193 1.00 87.31 167 LEU A O 1
ATOM 1244 N N . ASP A 1 168 ? -7.228 10.359 7.263 1.00 84.00 168 ASP A N 1
ATOM 1245 C CA . ASP A 1 168 ? -7.031 10.750 8.657 1.00 84.00 168 ASP A CA 1
ATOM 1246 C C . ASP A 1 168 ? -7.693 9.745 9.611 1.00 84.00 168 ASP A C 1
ATOM 1248 O O . ASP A 1 168 ? -8.814 9.929 10.072 1.00 84.00 168 ASP A O 1
ATOM 1252 N N . LEU A 1 169 ? -7.019 8.618 9.845 1.00 83.44 169 LEU A N 1
ATOM 1253 C CA . LEU A 1 169 ? -7.485 7.565 10.748 1.00 83.44 169 LEU A CA 1
ATOM 1254 C C . LEU A 1 169 ? -6.728 7.631 12.086 1.00 83.44 169 LEU A C 1
ATOM 1256 O O . LEU A 1 169 ? -5.496 7.732 12.080 1.00 83.44 169 LEU A O 1
ATOM 1260 N N . PRO A 1 170 ? -7.399 7.460 13.241 1.00 82.75 170 PRO A N 1
ATOM 1261 C CA . PRO A 1 170 ? -6.759 7.506 14.557 1.00 82.75 170 PRO A CA 1
ATOM 1262 C C . PRO A 1 170 ? -6.052 6.180 14.897 1.00 82.75 170 PRO A C 1
ATOM 1264 O O . PRO A 1 170 ? -6.354 5.511 15.885 1.00 82.75 170 PRO A O 1
ATOM 1267 N N . LEU A 1 171 ? -5.096 5.777 14.058 1.00 85.69 171 LEU A N 1
ATOM 1268 C CA . LEU A 1 171 ? -4.329 4.530 14.167 1.00 85.69 171 LEU A CA 1
ATOM 1269 C C . LEU A 1 171 ? -3.066 4.719 15.010 1.00 85.69 171 LEU A C 1
ATOM 1271 O O . LEU A 1 171 ? -1.972 4.328 14.603 1.00 85.69 171 LEU A O 1
ATOM 1275 N N . THR A 1 172 ? -3.195 5.348 16.173 1.00 85.94 172 THR A N 1
ATOM 1276 C CA . THR A 1 172 ? -2.067 5.631 17.068 1.00 85.94 172 THR A CA 1
ATOM 1277 C C . THR A 1 172 ? -1.316 4.350 17.426 1.00 85.94 172 THR A C 1
ATOM 1279 O O . THR A 1 172 ? -1.926 3.310 17.678 1.00 85.94 172 THR A O 1
ATOM 1282 N N . GLU A 1 173 ? 0.013 4.421 17.392 1.00 85.69 173 GLU A N 1
ATOM 1283 C CA . GLU A 1 173 ? 0.938 3.320 17.671 1.00 85.69 173 GLU A CA 1
ATOM 1284 C C . GLU A 1 173 ? 0.551 1.963 17.028 1.00 85.69 173 GLU A C 1
ATOM 1286 O O . GLU A 1 173 ? 0.687 0.899 17.634 1.00 85.69 173 GLU A O 1
ATOM 1291 N N . SER A 1 174 ? 0.030 1.986 15.794 1.00 86.56 174 SER A N 1
ATOM 1292 C CA . SER A 1 174 ? -0.473 0.790 15.104 1.00 86.56 174 SER A CA 1
ATOM 1293 C C . SER A 1 174 ? 0.424 0.354 13.941 1.00 86.56 174 SER A C 1
ATOM 1295 O O . SER A 1 174 ? 0.685 1.125 13.018 1.00 86.56 174 SER A O 1
ATOM 1297 N N . TRP A 1 175 ? 0.843 -0.914 13.932 1.00 87.06 175 TRP A N 1
ATOM 1298 C CA . TRP A 1 175 ? 1.440 -1.558 12.758 1.00 87.06 175 TRP A CA 1
ATOM 1299 C C . TRP A 1 175 ? 0.348 -2.081 11.829 1.00 87.06 175 TRP A C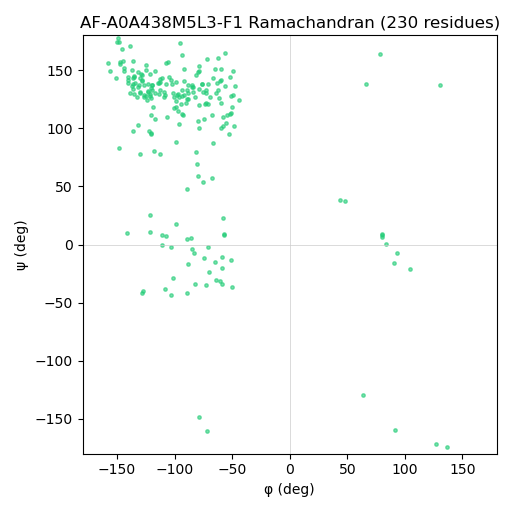 1
ATOM 1301 O O . TRP A 1 175 ? -0.577 -2.757 12.279 1.00 87.06 175 TRP A O 1
ATOM 1311 N N . LEU A 1 176 ? 0.499 -1.843 10.525 1.00 90.31 176 LEU A N 1
ATOM 1312 C CA . LEU A 1 176 ? -0.426 -2.309 9.488 1.00 90.31 176 LEU A CA 1
ATOM 1313 C C . LEU A 1 176 ? 0.265 -3.364 8.606 1.00 90.31 176 LEU A C 1
ATOM 1315 O O . LEU A 1 176 ? 0.743 -3.044 7.517 1.00 90.31 176 LEU A O 1
ATOM 1319 N N . PRO A 1 177 ? 0.396 -4.620 9.071 1.00 85.69 177 PRO A N 1
ATOM 1320 C CA . PRO A 1 177 ? 1.196 -5.636 8.384 1.00 85.69 177 PRO A CA 1
ATOM 1321 C C . PRO A 1 177 ? 0.599 -6.117 7.060 1.00 85.69 177 PRO A C 1
ATOM 1323 O O . PRO A 1 177 ? 1.327 -6.660 6.229 1.00 85.69 177 PRO A O 1
ATOM 1326 N N . ALA A 1 178 ? -0.715 -5.982 6.869 1.00 88.38 178 ALA A N 1
ATOM 1327 C CA . ALA A 1 178 ? -1.388 -6.527 5.703 1.00 88.38 178 ALA A CA 1
ATOM 1328 C C . ALA A 1 178 ? -2.624 -5.718 5.319 1.00 88.38 178 ALA A C 1
ATOM 1330 O O . ALA A 1 178 ? -3.396 -5.281 6.171 1.00 88.38 178 ALA A O 1
ATOM 1331 N N . VAL A 1 179 ? -2.830 -5.613 4.009 1.00 93.19 179 VAL A N 1
ATOM 1332 C CA . VAL A 1 179 ? -4.033 -5.069 3.387 1.00 93.19 179 VAL A CA 1
ATOM 1333 C C . VAL A 1 179 ? -4.465 -5.977 2.237 1.00 93.19 179 VAL A C 1
ATOM 1335 O O . VAL A 1 179 ? -3.627 -6.572 1.546 1.00 93.19 179 VAL A O 1
ATOM 1338 N N . ARG A 1 180 ? -5.776 -6.123 2.044 1.00 91.88 180 ARG A N 1
ATOM 1339 C CA . ARG A 1 180 ? -6.378 -6.872 0.937 1.00 91.88 180 ARG A CA 1
ATOM 1340 C C . ARG A 1 180 ? -7.556 -6.102 0.369 1.00 91.88 180 ARG A C 1
ATOM 1342 O O . ARG A 1 180 ? -8.366 -5.585 1.128 1.00 91.88 180 ARG A O 1
ATOM 1349 N N . ALA A 1 181 ? -7.640 -6.057 -0.957 1.00 89.50 181 ALA A N 1
ATOM 1350 C CA . ALA A 1 181 ? -8.780 -5.481 -1.651 1.00 89.50 181 ALA A CA 1
ATOM 1351 C C . ALA A 1 181 ? -10.036 -6.289 -1.334 1.00 89.50 181 ALA A C 1
ATOM 1353 O O . ALA A 1 181 ? -10.004 -7.523 -1.299 1.00 89.50 181 ALA A O 1
ATOM 1354 N N . ASP A 1 182 ? -11.136 -5.586 -1.114 1.00 85.38 182 ASP A N 1
ATOM 1355 C CA . ASP A 1 182 ? -12.442 -6.203 -1.051 1.00 85.38 182 ASP A CA 1
ATOM 1356 C C . ASP A 1 182 ? -13.007 -6.426 -2.458 1.00 85.38 182 ASP A C 1
ATOM 1358 O O . ASP A 1 182 ? -12.792 -5.628 -3.369 1.00 85.38 182 ASP A O 1
ATOM 1362 N N . ARG A 1 183 ? -13.757 -7.515 -2.652 1.00 78.50 183 ARG A N 1
ATOM 1363 C CA . ARG A 1 183 ? -14.301 -7.872 -3.966 1.00 78.50 183 ARG A CA 1
ATOM 1364 C C . ARG A 1 183 ? -15.306 -6.845 -4.496 1.00 78.50 183 ARG A C 1
ATOM 1366 O O . ARG A 1 183 ? -15.414 -6.703 -5.711 1.00 78.50 183 ARG A O 1
ATOM 1373 N N . VAL A 1 184 ? -16.039 -6.162 -3.616 1.00 76.88 184 VAL A N 1
ATOM 1374 C CA . VAL A 1 184 ? -17.092 -5.210 -4.005 1.00 76.88 184 VAL A CA 1
ATOM 1375 C C . VAL A 1 184 ? -16.670 -3.743 -3.884 1.00 76.88 184 VAL A C 1
ATOM 1377 O O . VAL A 1 184 ? -17.433 -2.874 -4.286 1.00 76.88 184 VAL A O 1
ATOM 1380 N N . GLY A 1 185 ? -15.453 -3.464 -3.405 1.00 77.81 185 GLY A N 1
ATOM 1381 C CA . GLY A 1 185 ? -14.924 -2.107 -3.233 1.00 77.81 185 GLY A CA 1
ATOM 1382 C C . GLY A 1 185 ? -14.331 -1.886 -1.844 1.00 77.81 185 GLY A C 1
ATOM 1383 O O . GLY A 1 185 ? -14.906 -2.327 -0.849 1.00 77.81 185 GLY A O 1
ATOM 1384 N N . GLY A 1 186 ? -13.173 -1.218 -1.786 1.00 83.31 186 GLY A N 1
ATOM 1385 C CA . GLY A 1 186 ? -12.459 -0.942 -0.538 1.00 83.31 186 GLY A CA 1
ATOM 1386 C C . GLY A 1 186 ? -11.428 -1.990 -0.122 1.00 83.31 186 GLY A C 1
ATOM 1387 O O . GLY A 1 186 ? -10.945 -2.767 -0.948 1.00 83.31 186 GLY A O 1
ATOM 1388 N N . VAL A 1 187 ? -11.074 -2.010 1.169 1.00 91.06 187 VAL A N 1
ATOM 1389 C CA . VAL A 1 187 ? -10.026 -2.881 1.724 1.00 91.06 187 VAL A CA 1
ATOM 1390 C C . VAL A 1 187 ? -10.299 -3.413 3.126 1.00 91.06 187 VAL A C 1
ATOM 1392 O O . VAL A 1 187 ? -10.896 -2.752 3.972 1.00 91.06 187 VAL A O 1
ATOM 1395 N N . TRP A 1 188 ? -9.728 -4.584 3.396 1.00 90.31 188 TRP A N 1
ATOM 1396 C CA . TRP A 1 188 ? -9.524 -5.128 4.733 1.00 90.31 188 TRP A CA 1
ATOM 1397 C C . TRP A 1 188 ? -8.075 -4.925 5.167 1.00 90.31 188 TRP A C 1
ATOM 1399 O O . TRP A 1 188 ? -7.155 -5.289 4.431 1.00 90.31 188 TRP A O 1
ATOM 1409 N N . ILE A 1 189 ? -7.866 -4.380 6.364 1.00 91.50 189 ILE A N 1
ATOM 1410 C CA . ILE A 1 189 ? -6.538 -4.091 6.918 1.00 91.50 189 ILE A CA 1
ATOM 1411 C C . ILE A 1 189 ? -6.399 -4.794 8.263 1.00 91.50 189 ILE A C 1
ATOM 1413 O O . ILE A 1 189 ? -7.200 -4.562 9.165 1.00 91.50 189 ILE A O 1
ATOM 1417 N N . ALA A 1 190 ? -5.368 -5.623 8.413 1.00 90.00 190 ALA A N 1
ATOM 1418 C CA . ALA A 1 190 ? -4.970 -6.121 9.724 1.00 90.00 190 ALA A CA 1
ATOM 1419 C C . ALA A 1 190 ? -4.168 -5.033 10.445 1.00 90.00 190 ALA A C 1
ATOM 1421 O O . ALA A 1 190 ? -3.260 -4.451 9.848 1.00 90.00 190 ALA A O 1
ATOM 1422 N N . ALA A 1 191 ? -4.480 -4.780 11.714 1.00 88.88 191 ALA A N 1
ATOM 1423 C CA . ALA A 1 191 ? -3.804 -3.787 12.535 1.00 88.88 191 ALA A CA 1
ATOM 1424 C C . ALA A 1 191 ? -3.374 -4.387 13.875 1.00 88.88 191 ALA A C 1
ATOM 1426 O O . ALA A 1 191 ? -4.174 -4.990 14.590 1.00 88.88 191 ALA A O 1
ATOM 1427 N N . ASN A 1 192 ? -2.108 -4.184 14.228 1.00 87.12 192 ASN A N 1
ATOM 1428 C CA . ASN A 1 192 ? -1.568 -4.509 15.541 1.00 87.12 192 ASN A CA 1
ATOM 1429 C C . ASN A 1 192 ? -1.343 -3.197 16.287 1.00 87.12 192 ASN A C 1
ATOM 1431 O O . ASN A 1 192 ? -0.452 -2.439 15.915 1.00 87.12 192 ASN A O 1
ATOM 1435 N N . ALA A 1 193 ? -2.133 -2.916 17.320 1.00 82.19 193 ALA A N 1
ATOM 1436 C CA . ALA A 1 193 ? -1.821 -1.822 18.234 1.00 82.19 193 ALA A CA 1
ATOM 1437 C C . ALA A 1 193 ? -0.692 -2.250 19.180 1.00 82.19 193 ALA A C 1
ATOM 1439 O O . ALA A 1 193 ? -0.717 -3.358 19.711 1.00 82.19 193 ALA A O 1
ATOM 1440 N N . SER A 1 194 ? 0.271 -1.365 19.438 1.00 78.06 194 SER A N 1
ATOM 1441 C CA . SER A 1 194 ? 1.255 -1.533 20.523 1.00 78.06 194 SER A CA 1
ATOM 1442 C C . SER A 1 194 ? 0.594 -1.649 21.896 1.00 78.06 194 SER A C 1
ATOM 1444 O O . SER A 1 194 ? 1.078 -2.367 22.769 1.00 78.06 194 SER A O 1
ATOM 1446 N N . ARG A 1 195 ? -0.523 -0.939 22.077 1.00 74.81 195 ARG A N 1
ATOM 1447 C CA . ARG A 1 195 ? -1.314 -0.891 23.299 1.00 74.81 195 ARG A CA 1
ATOM 1448 C C . ARG A 1 195 ? -2.720 -1.368 22.982 1.00 74.81 195 ARG A C 1
ATOM 1450 O O . ARG A 1 195 ? -3.566 -0.601 22.531 1.00 74.81 195 ARG A O 1
ATOM 1457 N N . GLY A 1 196 ? -2.966 -2.649 23.223 1.00 74.19 196 GLY A N 1
ATOM 1458 C CA . GLY A 1 196 ? -4.282 -3.263 23.072 1.00 74.19 196 GLY A CA 1
ATOM 1459 C C . GLY A 1 196 ? -4.263 -4.501 22.186 1.00 74.19 196 GLY A C 1
ATOM 1460 O O . GLY A 1 196 ? -3.211 -5.016 21.825 1.00 74.19 196 GLY A O 1
ATOM 1461 N N . GLN A 1 197 ? -5.456 -5.002 21.873 1.00 81.19 197 GLN A N 1
ATOM 1462 C CA . GLN A 1 197 ? -5.612 -6.156 20.993 1.00 81.19 197 GLN A CA 1
ATOM 1463 C C . GLN A 1 197 ? -5.484 -5.748 19.525 1.00 81.19 197 GLN A C 1
ATOM 1465 O O . GLN A 1 197 ? -5.895 -4.651 19.141 1.00 81.19 197 GLN A O 1
ATOM 1470 N N . SER A 1 198 ? -4.970 -6.659 18.698 1.00 85.19 198 SER A N 1
ATOM 1471 C CA . SER A 1 198 ? -5.044 -6.529 17.245 1.00 85.19 198 SER A CA 1
ATOM 1472 C C . SER A 1 198 ? -6.501 -6.467 16.777 1.00 85.19 198 SER A C 1
ATOM 1474 O O . SER A 1 198 ? -7.404 -7.020 17.407 1.00 85.19 198 SER A O 1
ATOM 1476 N N . TYR A 1 199 ? -6.741 -5.789 15.662 1.00 84.25 199 TYR A N 1
ATOM 1477 C CA . TYR A 1 199 ? -8.073 -5.595 15.095 1.00 84.25 199 TYR A CA 1
ATOM 1478 C C . TYR A 1 199 ? -8.019 -5.580 13.570 1.00 84.25 199 TYR A C 1
ATOM 1480 O O . TYR A 1 199 ? -6.943 -5.537 12.970 1.00 84.25 199 TYR A O 1
ATOM 1488 N N . VAL A 1 200 ? -9.191 -5.645 12.936 1.00 85.56 200 VAL A N 1
ATOM 1489 C CA . VAL A 1 200 ? -9.307 -5.588 11.479 1.00 85.56 200 VAL A CA 1
ATOM 1490 C C . VAL A 1 200 ? -10.171 -4.389 11.091 1.00 85.56 200 VAL A C 1
ATOM 1492 O O . VAL A 1 200 ? -11.297 -4.231 11.565 1.00 85.56 200 VAL A O 1
ATOM 1495 N N . LEU A 1 201 ? -9.648 -3.533 10.215 1.00 85.62 201 LEU A N 1
ATOM 1496 C CA . LEU A 1 201 ? -10.412 -2.441 9.615 1.00 85.62 201 LEU A CA 1
ATOM 1497 C C . LEU A 1 201 ? -11.032 -2.901 8.301 1.00 85.62 201 LEU A C 1
ATOM 1499 O O . LEU A 1 201 ? -10.379 -3.603 7.530 1.00 85.62 201 LEU A O 1
ATOM 1503 N N . ASN A 1 202 ? -12.266 -2.473 8.039 1.00 85.62 202 ASN A N 1
ATOM 1504 C CA . ASN A 1 202 ? -12.945 -2.693 6.768 1.00 85.62 202 ASN A CA 1
ATOM 1505 C C . ASN A 1 202 ? -13.331 -1.335 6.179 1.00 85.62 202 ASN A C 1
ATOM 1507 O O . ASN A 1 202 ? -14.340 -0.745 6.558 1.00 85.62 202 ASN A O 1
ATOM 1511 N N . LEU A 1 203 ? -12.509 -0.835 5.264 1.00 83.38 203 LEU A N 1
ATOM 1512 C CA . LEU A 1 203 ? -12.689 0.463 4.629 1.00 83.38 203 LEU A CA 1
ATOM 1513 C C . LEU A 1 203 ? -13.335 0.255 3.259 1.00 83.38 203 LEU A C 1
ATOM 1515 O O . LEU A 1 203 ? -12.620 0.094 2.278 1.00 83.38 203 LEU A O 1
ATOM 1519 N N . ARG A 1 204 ? -14.667 0.217 3.188 1.00 70.44 204 ARG A N 1
ATOM 1520 C CA . ARG A 1 204 ? -15.411 0.085 1.913 1.00 70.44 204 ARG A CA 1
ATOM 1521 C C . ARG A 1 204 ? -16.119 1.350 1.501 1.00 70.44 204 ARG A C 1
ATOM 1523 O O . ARG A 1 204 ? -16.106 1.728 0.335 1.00 70.44 204 ARG A O 1
ATOM 1530 N N . ASP A 1 205 ? -16.647 2.027 2.502 1.00 59.16 205 ASP A N 1
ATOM 1531 C CA . ASP A 1 205 ? -17.620 3.068 2.303 1.00 59.16 205 ASP A CA 1
ATOM 1532 C C . ASP A 1 205 ? -17.194 4.306 3.076 1.00 59.16 205 ASP A C 1
ATOM 1534 O O . ASP A 1 205 ? -17.666 4.606 4.171 1.00 59.16 205 ASP A O 1
ATOM 1538 N N . ILE A 1 206 ? -16.228 5.015 2.505 1.00 63.59 206 ILE A N 1
ATOM 1539 C CA . ILE A 1 206 ? -15.918 6.373 2.927 1.00 63.59 206 ILE A CA 1
ATOM 1540 C C . ILE A 1 206 ? -17.141 7.223 2.540 1.00 63.59 206 ILE A C 1
ATOM 1542 O O . ILE A 1 206 ? -17.229 7.730 1.422 1.00 63.59 206 ILE A O 1
ATOM 1546 N N . PHE A 1 207 ? -18.132 7.290 3.429 1.00 57.97 207 PHE A N 1
ATOM 1547 C CA . PHE A 1 207 ? -19.378 8.004 3.174 1.00 57.97 207 PHE A CA 1
ATOM 1548 C C . PHE A 1 207 ? -19.209 9.486 3.496 1.00 57.97 207 PHE A C 1
ATOM 1550 O O . PHE A 1 207 ? -18.753 9.797 4.600 1.00 57.97 207 PHE A O 1
ATOM 1557 N N . PRO A 1 208 ? -19.615 10.403 2.601 1.00 57.25 208 PRO A N 1
ATOM 1558 C CA . PRO A 1 208 ? -19.736 11.803 2.962 1.00 57.25 208 PRO A CA 1
ATOM 1559 C C . PRO A 1 208 ? -20.813 11.953 4.035 1.00 57.25 208 PRO A C 1
ATOM 1561 O O . PRO A 1 208 ? -21.929 11.447 3.894 1.00 57.25 208 PRO A O 1
ATOM 1564 N N . VAL A 1 209 ? -20.488 12.661 5.110 1.00 59.59 209 VAL A N 1
ATOM 1565 C CA . VAL A 1 209 ? -21.469 13.029 6.129 1.00 59.59 209 VAL A CA 1
ATOM 1566 C C . VAL A 1 209 ? -22.367 14.118 5.540 1.00 59.59 209 VAL A C 1
ATOM 1568 O O . 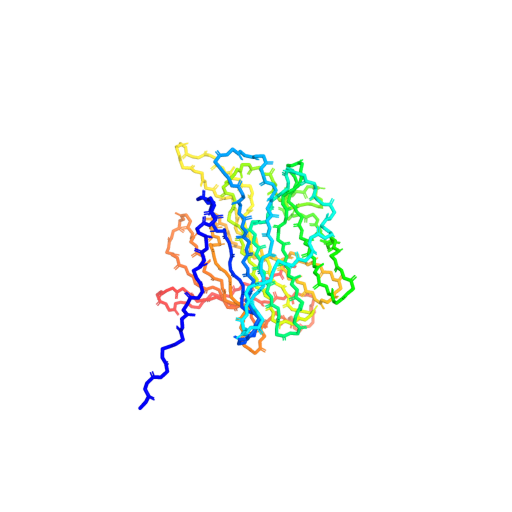VAL A 1 209 ? -21.847 15.173 5.157 1.00 59.59 209 VAL A O 1
ATOM 1571 N N . PRO A 1 210 ? -23.696 13.905 5.464 1.00 68.44 210 PRO A N 1
ATOM 1572 C CA . PRO A 1 210 ? -24.615 14.870 4.873 1.00 68.44 210 PRO A CA 1
ATOM 1573 C C . PRO A 1 210 ? -24.424 16.279 5.443 1.00 68.44 210 PRO A C 1
ATOM 1575 O O . PRO A 1 210 ? -24.420 16.473 6.657 1.00 68.44 210 PRO A O 1
ATOM 1578 N N . GLY A 1 211 ? -24.262 17.264 4.559 1.00 70.94 211 GLY A N 1
ATOM 1579 C CA . GLY A 1 211 ? -24.056 18.663 4.947 1.00 70.94 211 GLY A CA 1
ATOM 1580 C C . GLY A 1 211 ? -22.625 19.020 5.367 1.00 70.94 211 GLY A C 1
ATOM 1581 O O . GLY A 1 211 ? -22.402 20.136 5.828 1.00 70.94 211 GLY A O 1
ATOM 1582 N N . THR A 1 212 ? -21.651 18.121 5.199 1.00 64.56 212 THR A N 1
ATOM 1583 C CA . THR A 1 212 ? -20.233 18.398 5.470 1.00 64.56 212 THR A CA 1
ATOM 1584 C C . THR A 1 212 ? -19.331 17.792 4.387 1.00 64.56 212 THR A C 1
ATOM 1586 O O . THR A 1 212 ? -19.777 16.998 3.562 1.00 64.56 212 THR A O 1
ATOM 1589 N N . THR A 1 213 ? -18.043 18.134 4.407 1.00 63.59 213 THR A N 1
ATOM 1590 C CA . THR A 1 213 ? -16.999 17.464 3.609 1.00 63.59 213 THR A CA 1
ATOM 1591 C C . THR A 1 213 ? -16.361 16.275 4.335 1.00 63.59 213 THR A C 1
ATOM 1593 O O . THR A 1 213 ? -15.397 15.708 3.831 1.00 63.59 213 THR A O 1
ATOM 1596 N N . ARG A 1 214 ? -16.857 15.918 5.528 1.00 65.44 214 ARG A N 1
ATOM 1597 C CA . ARG A 1 214 ? -16.269 14.882 6.384 1.00 65.44 214 ARG A CA 1
ATOM 1598 C C . ARG A 1 214 ? -16.648 13.492 5.909 1.00 65.44 214 ARG A C 1
ATOM 1600 O O . ARG A 1 214 ? -17.705 13.296 5.308 1.00 65.44 214 ARG A O 1
ATOM 1607 N N . LEU A 1 215 ? -15.797 12.523 6.225 1.00 67.88 215 LEU A N 1
ATOM 1608 C CA . LEU A 1 215 ? -15.928 11.140 5.778 1.00 67.88 215 LEU A CA 1
ATOM 1609 C C . LEU A 1 215 ? -15.827 10.185 6.971 1.00 67.88 215 LEU A C 1
ATOM 1611 O O . LEU A 1 215 ? -15.138 10.503 7.929 1.00 67.88 215 LEU A O 1
ATOM 1615 N N . TRP A 1 216 ? -16.528 9.048 6.974 1.00 70.38 216 TRP A N 1
ATOM 1616 C CA . TRP A 1 216 ? -16.491 8.093 8.101 1.00 70.38 216 TRP A CA 1
ATOM 1617 C C . TRP A 1 216 ? -15.914 6.734 7.683 1.00 70.38 216 TRP A C 1
ATOM 1619 O O . TRP A 1 216 ? -16.057 6.315 6.536 1.00 70.38 216 TRP A O 1
ATOM 1629 N N . ALA A 1 217 ? -15.263 6.041 8.619 1.00 69.12 217 ALA A N 1
ATOM 1630 C CA . ALA A 1 217 ? -14.690 4.709 8.435 1.00 69.12 217 ALA A CA 1
ATOM 1631 C C . ALA A 1 217 ? -15.117 3.746 9.554 1.00 69.12 217 ALA A C 1
ATOM 1633 O O . ALA A 1 217 ? -15.204 4.123 10.722 1.00 69.12 217 ALA A O 1
ATOM 1634 N N . LEU A 1 218 ? -15.345 2.479 9.199 1.00 71.62 218 LEU A N 1
ATOM 1635 C CA . LEU A 1 218 ? -15.779 1.429 10.121 1.00 71.62 218 LEU A CA 1
ATOM 1636 C C . LEU A 1 218 ? -14.640 0.440 10.403 1.00 71.62 218 LEU A C 1
ATOM 1638 O O . LEU A 1 218 ? -13.936 -0.004 9.493 1.00 71.62 218 LEU A O 1
ATOM 1642 N N . ALA A 1 219 ? -14.485 0.022 11.656 1.00 67.94 219 ALA A N 1
ATOM 1643 C CA . ALA A 1 219 ? -13.621 -1.103 12.006 1.00 67.94 219 ALA A CA 1
ATOM 1644 C C . ALA A 1 219 ? -14.280 -2.032 13.014 1.00 67.94 219 ALA A C 1
ATOM 1646 O O . ALA A 1 219 ? -15.172 -1.638 13.761 1.00 67.94 219 ALA A O 1
ATOM 1647 N N . ARG A 1 220 ? -13.814 -3.282 13.049 1.00 70.69 220 ARG A N 1
ATOM 1648 C CA . ARG A 1 220 ? -14.275 -4.270 14.018 1.00 70.69 220 ARG A CA 1
ATOM 1649 C C . ARG A 1 220 ? -13.084 -4.875 14.748 1.00 70.69 220 ARG A C 1
ATOM 1651 O O . ARG A 1 220 ? -12.135 -5.365 14.135 1.00 70.69 220 ARG A O 1
ATOM 1658 N N . ARG A 1 221 ? -13.130 -4.848 16.075 1.00 74.50 221 ARG A N 1
ATOM 1659 C CA . ARG A 1 221 ? -12.150 -5.547 16.909 1.00 74.50 221 ARG A CA 1
ATOM 1660 C C . ARG A 1 221 ? -12.368 -7.055 16.856 1.00 74.50 221 ARG A C 1
ATOM 1662 O O . ARG A 1 221 ? -13.454 -7.528 16.521 1.00 74.50 221 ARG A O 1
ATOM 1669 N N . VAL A 1 222 ? -11.328 -7.807 17.213 1.00 71.44 222 VAL A N 1
ATOM 1670 C CA . VAL A 1 222 ? -11.390 -9.277 17.291 1.00 71.44 222 VAL A CA 1
ATOM 1671 C C . VAL A 1 222 ? -12.433 -9.741 18.316 1.00 71.44 222 VAL A C 1
ATOM 1673 O O . VAL A 1 222 ? -13.098 -10.745 18.087 1.00 71.44 222 VAL A O 1
ATOM 1676 N N . ASP A 1 223 ? -12.652 -8.969 19.383 1.00 76.81 223 ASP A N 1
ATOM 1677 C CA . ASP A 1 223 ? -13.709 -9.200 20.381 1.00 76.81 223 ASP A CA 1
ATOM 1678 C C . ASP A 1 223 ? -15.141 -8.925 19.870 1.00 76.81 223 ASP A C 1
ATOM 1680 O O . ASP A 1 223 ? -16.116 -9.135 20.588 1.00 76.81 223 ASP A O 1
ATOM 1684 N N . GLY A 1 224 ? -15.288 -8.472 18.622 1.00 74.12 224 GLY A N 1
ATOM 1685 C CA . GLY A 1 224 ? -16.568 -8.185 17.990 1.00 74.12 224 GLY A CA 1
ATOM 1686 C C . GLY A 1 224 ? -17.037 -6.734 18.108 1.00 74.12 224 GLY A C 1
ATOM 1687 O O . GLY A 1 224 ? -18.003 -6.396 17.417 1.00 74.12 224 GLY A O 1
ATOM 1688 N N . THR A 1 225 ? -16.356 -5.886 18.887 1.00 79.50 225 THR A N 1
ATOM 1689 C CA . THR A 1 225 ? -16.695 -4.466 19.082 1.00 79.50 225 THR A CA 1
ATOM 1690 C C . THR A 1 225 ? -16.603 -3.683 17.777 1.00 79.50 225 THR A C 1
ATOM 1692 O O . THR A 1 225 ? -15.607 -3.780 17.054 1.00 79.50 225 THR A O 1
ATOM 1695 N N . LEU A 1 226 ? -17.624 -2.872 17.495 1.00 79.06 226 LEU A N 1
ATOM 1696 C CA . LEU A 1 226 ? -17.657 -1.964 16.353 1.00 79.06 226 LEU A CA 1
ATOM 1697 C C . LEU A 1 226 ? -17.043 -0.612 16.729 1.00 79.06 226 LEU A C 1
ATOM 1699 O O . LEU A 1 226 ? -17.410 -0.022 17.742 1.00 79.06 226 LEU A O 1
ATOM 1703 N N . LEU A 1 227 ? -16.121 -0.126 15.905 1.00 74.00 227 LEU A N 1
ATOM 1704 C CA . LEU A 1 227 ? -15.502 1.188 16.018 1.00 74.00 227 LEU A CA 1
ATOM 1705 C C . LEU A 1 227 ? -15.900 2.028 14.810 1.00 74.00 227 LEU A C 1
ATOM 1707 O O . LEU A 1 227 ? -15.926 1.535 13.680 1.00 74.00 227 LEU A O 1
ATOM 1711 N N . ILE A 1 228 ? -16.1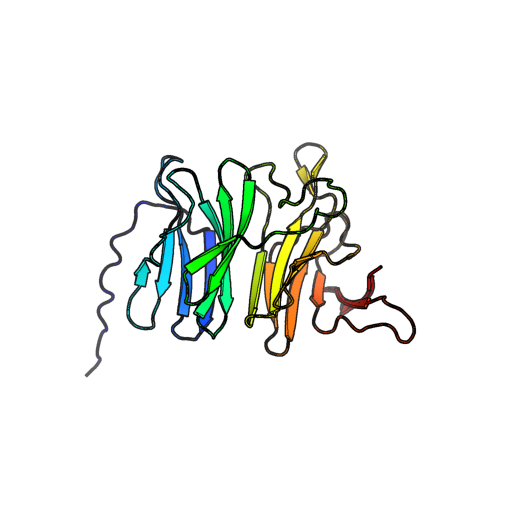85 3.298 15.069 1.00 75.06 228 ILE A N 1
ATOM 1712 C CA . ILE A 1 228 ? -16.519 4.280 14.049 1.00 75.06 228 ILE A CA 1
ATOM 1713 C C . ILE A 1 228 ? -15.506 5.413 14.151 1.00 75.06 228 ILE A C 1
ATOM 1715 O O . ILE A 1 228 ? -15.278 5.947 15.237 1.00 75.06 228 ILE A O 1
ATOM 1719 N N . TYR A 1 229 ? -14.891 5.745 13.025 1.00 73.31 229 TYR A N 1
ATOM 1720 C CA . TYR A 1 229 ? -13.914 6.814 12.910 1.00 73.31 229 TYR A CA 1
ATOM 1721 C C . TYR A 1 229 ? -14.479 7.925 12.039 1.00 73.31 229 TYR A C 1
ATOM 1723 O O . TYR A 1 229 ? -14.944 7.666 10.931 1.00 73.31 229 TYR A O 1
ATOM 1731 N N . GLU A 1 230 ? -14.407 9.150 12.539 1.00 71.31 230 GLU A N 1
ATOM 1732 C CA . GLU A 1 230 ? -14.628 10.358 11.753 1.00 71.31 230 GLU A CA 1
ATOM 1733 C C . GLU A 1 230 ? -13.280 10.794 11.167 1.00 71.31 230 GLU A C 1
ATOM 1735 O O . GLU A 1 230 ? -12.301 10.929 11.899 1.00 71.31 230 GLU A O 1
ATOM 1740 N N . LEU A 1 231 ? -13.231 10.958 9.848 1.00 68.81 231 LEU A N 1
ATOM 1741 C CA . LEU A 1 231 ? -12.095 11.481 9.094 1.00 68.81 231 LEU A CA 1
ATOM 1742 C C . LEU A 1 231 ? -12.315 12.992 8.927 1.00 68.81 231 LEU A C 1
ATOM 1744 O O . LEU A 1 231 ? -13.402 13.405 8.497 1.00 68.81 231 LEU A O 1
ATOM 1748 N N . ALA A 1 232 ? -11.315 13.794 9.300 1.00 58.72 232 ALA A N 1
ATOM 1749 C CA . ALA A 1 232 ? -11.367 15.257 9.240 1.00 58.72 232 ALA A CA 1
ATOM 1750 C C . ALA A 1 232 ? -11.205 15.813 7.818 1.00 58.72 232 ALA A C 1
ATOM 1752 O O . ALA A 1 232 ? -10.447 15.217 7.018 1.00 58.72 232 ALA A O 1
#

Organism: NCBI:txid46176

Mean predicted aligned error: 10.93 Å

Solvent-accessible surface area (backbone atoms only — not comparable to full-atom values): 12857 Å² total; per-residue (Å²): 138,84,85,78,79,77,75,75,76,74,74,77,66,65,82,36,62,71,62,28,69,22,66,25,43,101,42,32,37,39,36,26,36,42,36,49,93,51,98,62,44,41,40,47,46,38,34,32,66,71,82,52,79,38,76,49,85,68,81,51,99,59,59,56,75,20,38,50,60,35,36,19,22,16,65,86,73,35,37,38,35,36,37,36,46,94,74,40,39,45,43,33,38,28,52,102,90,47,73,43,79,50,76,45,61,49,40,92,99,45,93,49,58,46,55,88,58,73,71,102,74,74,46,62,22,39,23,30,57,45,90,44,36,32,38,41,31,26,48,56,60,67,48,77,57,86,94,46,80,41,38,56,19,30,42,42,34,40,32,66,59,83,52,48,44,77,55,61,60,94,34,63,31,14,45,27,74,39,46,39,51,36,96,92,49,44,33,41,32,44,34,39,34,79,81,67,72,51,32,39,35,48,48,55,64,76,42,70,41,88,97,54,93,33,33,35,44,46,31,38,39,75,90,65,52,79,45,81,42,76,26,122

Foldseek 3Di:
DDDDDPPPDPPPAADWDFQEWEDADPQWIKTWTQHDPDQFAEIWIWTGRVPDIDTDPCCPVADRNKGWNYWYYHVQGKIWTFMAHPQFTFIWIDDVVGIDTAWACADVVGPDRGPPRDDPDWAWEKYAHDLQWIKIKTFAPWDDDDPDTFGQFIWMWTGGNRHIDIWQWPRGRKHFNYWYADNVAFIWTWIDHPPDAIWIWTAGDQDQDPPDNKTKGWTAGPVGDIDIDITD